Protein AF-A0A7C5D5V8-F1 (afdb_monomer)

Solvent-accessible surface area (backbone atoms only — not comparable to full-atom values): 13656 Å² total; per-residue (Å²): 99,46,67,85,60,72,94,82,50,53,75,64,59,40,44,75,70,69,39,51,68,58,53,55,49,44,64,71,68,35,42,58,50,68,65,50,50,49,49,56,55,44,70,74,37,55,72,87,42,71,66,42,32,51,52,35,50,51,55,48,48,56,57,41,66,76,44,57,70,69,59,30,60,70,44,37,61,57,53,18,61,75,69,72,49,65,59,72,75,80,50,76,78,81,51,84,84,53,70,84,78,62,98,54,91,43,74,62,56,57,52,52,51,20,51,52,38,25,35,72,77,39,58,87,48,44,64,67,48,54,47,46,46,58,58,72,78,51,55,94,44,22,65,58,50,51,37,57,75,72,61,46,66,82,39,69,69,53,44,50,48,72,69,40,82,88,51,61,70,54,54,74,68,54,44,51,54,51,51,36,55,52,49,46,52,51,50,54,52,49,45,53,50,56,71,69,46,81,85,56,56,67,72,62,42,52,50,52,48,46,46,44,66,71,49,50,47,54,40,34,73,74,72,41,84,59,70,57,58,76,88,77,110

Secondary structure (DSSP, 8-state):
-B-PPGGG--HHHHHHTT-HHHHHHHHHTPBPHHHHHHHHHHHTS-TTSHHHHHHHHHHHHHHHHTS-HHHHHHHHHHHHHHHT--GGGGS--S-TTSTTS-----HHHHHHHHHHHHHHH-GGGHHHHHTT--GGGGGGGHHHHHHHHTT-TT-HHHHHHHT-TTSPPP-HHHHHHHHHHHHHHHHHHHHHHHHH-SSS-HHHHHHHHHIIIIIIHHHHHTT------GGG-

pLDDT: mean 79.66, std 13.48, range [32.5, 92.31]

Structure (mmCIF, N/CA/C/O backbone):
data_AF-A0A7C5D5V8-F1
#
_entry.id   AF-A0A7C5D5V8-F1
#
loop_
_atom_site.group_PDB
_atom_site.id
_atom_site.type_symbol
_atom_site.label_atom_id
_atom_site.label_alt_id
_atom_site.label_comp_id
_atom_site.label_asym_id
_atom_site.label_entity_id
_atom_site.label_seq_id
_atom_site.pdbx_PDB_ins_code
_atom_site.Cartn_x
_atom_site.Cartn_y
_atom_site.Cartn_z
_atom_site.occupancy
_atom_site.B_iso_or_equiv
_atom_site.auth_seq_id
_atom_site.auth_comp_id
_atom_site.auth_asym_id
_atom_site.auth_atom_id
_atom_site.pdbx_PDB_model_num
ATOM 1 N N . GLY A 1 1 ? -13.709 0.091 14.977 1.00 58.31 1 GLY A N 1
ATOM 2 C CA . GLY A 1 1 ? -13.064 0.179 16.300 1.00 58.31 1 GLY A CA 1
ATOM 3 C C . GLY A 1 1 ? -13.914 -0.505 17.353 1.00 58.31 1 GLY A C 1
ATOM 4 O O . GLY A 1 1 ? -15.011 -0.948 17.037 1.00 58.31 1 GLY A 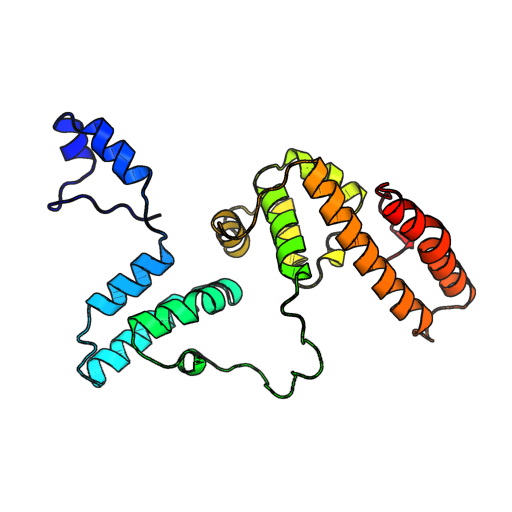O 1
ATOM 5 N N . VAL A 1 2 ? -13.406 -0.603 18.577 1.00 69.19 2 VAL A N 1
ATOM 6 C CA . VAL A 1 2 ? -14.104 -1.095 19.769 1.00 69.19 2 VAL A CA 1
ATOM 7 C C . VAL A 1 2 ? -14.362 0.082 20.693 1.00 69.19 2 VAL A C 1
ATOM 9 O O . VAL A 1 2 ? -13.491 0.929 20.885 1.00 69.19 2 VAL A O 1
ATOM 12 N N . VAL A 1 3 ? -15.558 0.121 21.267 1.00 72.81 3 VAL A N 1
ATOM 13 C CA . VAL A 1 3 ? -15.990 1.171 22.186 1.00 72.81 3 VAL A CA 1
ATOM 14 C C . VAL A 1 3 ? -16.346 0.503 23.500 1.00 72.81 3 VAL A C 1
ATOM 16 O O . VAL A 1 3 ? -17.167 -0.412 23.529 1.00 72.81 3 VAL A O 1
ATOM 19 N N . LEU A 1 4 ? -15.686 0.926 24.574 1.00 71.12 4 LEU A N 1
ATOM 20 C CA . LEU A 1 4 ? -15.951 0.430 25.918 1.00 71.12 4 LEU A CA 1
ATOM 21 C C . LEU A 1 4 ? -16.894 1.398 26.621 1.00 71.12 4 LEU A C 1
ATOM 23 O O . LEU A 1 4 ? -16.572 2.575 26.787 1.00 71.12 4 LEU A O 1
ATOM 27 N N . PHE A 1 5 ? -18.043 0.889 27.047 1.00 75.38 5 PHE A N 1
ATOM 28 C CA . PHE A 1 5 ? -18.963 1.642 27.883 1.00 75.38 5 PHE A CA 1
ATOM 29 C C . PHE A 1 5 ? -18.599 1.435 29.361 1.00 75.38 5 PHE A C 1
ATOM 31 O O . PHE A 1 5 ? -18.305 0.307 29.769 1.00 75.38 5 PHE A O 1
ATOM 38 N N . PRO A 1 6 ? -18.543 2.513 30.160 1.00 70.62 6 PRO A N 1
ATOM 39 C CA . PRO A 1 6 ? -18.179 2.426 31.568 1.00 70.62 6 PRO A CA 1
ATOM 40 C C . PRO A 1 6 ? -19.248 1.689 32.387 1.00 70.62 6 PRO A C 1
ATOM 42 O O . PRO A 1 6 ? -20.426 1.668 32.033 1.00 70.62 6 PRO A O 1
ATOM 45 N N . ASP A 1 7 ? -18.818 1.099 33.504 1.00 70.19 7 ASP A N 1
ATOM 46 C CA . ASP A 1 7 ? -19.679 0.518 34.546 1.00 70.19 7 ASP A CA 1
ATOM 47 C C . ASP A 1 7 ? -20.616 -0.617 34.090 1.00 70.19 7 ASP A C 1
ATOM 49 O O . ASP A 1 7 ? -21.626 -0.890 34.734 1.00 70.19 7 ASP A O 1
ATOM 53 N N . GLY A 1 8 ? -20.289 -1.292 32.981 1.00 67.25 8 GLY A N 1
ATOM 54 C CA . GLY A 1 8 ? -21.090 -2.399 32.447 1.00 67.25 8 GLY A CA 1
ATOM 55 C C . GLY A 1 8 ? -22.443 -1.973 31.870 1.00 67.25 8 GLY A C 1
ATOM 56 O O . GLY A 1 8 ? -23.273 -2.837 31.601 1.00 67.25 8 GLY A O 1
ATOM 57 N N . GLN A 1 9 ? -22.660 -0.668 31.687 1.00 73.69 9 GLN A N 1
ATOM 58 C CA . GLN A 1 9 ? -23.867 -0.128 31.066 1.00 73.69 9 GLN A CA 1
ATOM 59 C C . GLN A 1 9 ? -23.833 -0.364 29.561 1.00 73.69 9 GLN A C 1
ATOM 61 O O . GLN A 1 9 ? -22.780 -0.259 28.925 1.00 73.69 9 GLN A O 1
ATOM 66 N N . ASP A 1 10 ? -24.993 -0.657 28.987 1.00 78.25 10 ASP A N 1
ATOM 67 C CA . ASP A 1 10 ? -25.129 -0.786 27.547 1.00 78.25 10 ASP A CA 1
ATOM 68 C C . ASP A 1 10 ? -25.497 0.572 26.898 1.00 78.25 10 ASP A C 1
ATOM 70 O O . ASP A 1 10 ? -25.829 1.553 27.579 1.00 78.25 10 ASP A O 1
ATOM 74 N N . PRO A 1 11 ? -25.401 0.696 25.561 1.00 76.19 11 PRO A N 1
ATOM 75 C CA . PRO A 1 11 ? -25.752 1.935 24.873 1.00 76.19 11 PRO A CA 1
ATOM 76 C C . PRO A 1 11 ? -27.217 2.335 25.081 1.00 76.19 11 PRO A C 1
ATOM 78 O O . PRO A 1 11 ? -27.536 3.522 25.007 1.00 76.19 11 PRO A O 1
ATOM 81 N N . ALA A 1 12 ? -28.108 1.366 25.310 1.00 80.81 12 ALA A N 1
ATOM 82 C CA . ALA A 1 12 ? -29.533 1.611 25.463 1.00 80.81 12 ALA A CA 1
ATOM 83 C C . ALA A 1 12 ? -29.833 2.277 26.812 1.00 80.81 12 ALA A C 1
ATOM 85 O O . ALA A 1 12 ? -30.559 3.271 26.839 1.00 80.81 12 ALA A O 1
ATOM 86 N N . ASP A 1 13 ? -29.200 1.820 27.892 1.00 83.25 13 ASP A N 1
ATOM 87 C CA . ASP A 1 13 ? -29.292 2.405 29.231 1.00 83.25 13 ASP A CA 1
ATOM 88 C C . ASP A 1 13 ? -28.801 3.858 29.243 1.00 83.25 13 ASP A C 1
ATOM 90 O O . ASP A 1 13 ? -29.427 4.751 29.822 1.00 83.25 13 ASP A O 1
ATOM 94 N N . LEU A 1 14 ? -27.691 4.131 28.553 1.00 80.44 14 LEU A N 1
ATOM 95 C CA . LEU A 1 14 ? -27.117 5.475 28.474 1.00 80.44 14 LEU A CA 1
ATOM 96 C C . LEU A 1 14 ? -27.992 6.437 27.663 1.00 80.44 14 LEU A C 1
ATOM 98 O O . LEU A 1 14 ? -28.131 7.604 28.038 1.00 80.44 14 LEU A O 1
ATOM 102 N N . ILE A 1 15 ? -28.614 5.962 26.582 1.00 80.81 15 ILE A N 1
ATOM 103 C CA . ILE A 1 15 ? -29.566 6.754 25.791 1.00 80.81 15 ILE A CA 1
ATOM 104 C C . ILE A 1 15 ? -30.854 6.997 26.588 1.00 80.81 15 ILE A C 1
ATOM 106 O O . ILE A 1 15 ? -31.354 8.123 26.600 1.00 80.81 15 ILE A O 1
ATOM 110 N N . ALA A 1 16 ? -31.359 5.986 27.303 1.00 82.25 16 ALA A N 1
ATOM 111 C CA . ALA A 1 16 ? -32.532 6.112 28.169 1.00 82.25 16 ALA A CA 1
ATOM 112 C C . ALA A 1 16 ? -32.308 7.124 29.308 1.00 82.25 16 ALA A C 1
ATOM 114 O O . ALA A 1 16 ? -33.220 7.866 29.665 1.00 82.25 16 ALA A O 1
ATOM 115 N N . ASN A 1 17 ? -31.074 7.224 29.810 1.00 81.56 17 ASN A N 1
ATOM 116 C CA . ASN A 1 17 ? -30.650 8.213 30.804 1.00 81.56 17 ASN A CA 1
ATOM 117 C C . ASN A 1 17 ? -30.306 9.598 30.212 1.00 81.56 17 ASN A C 1
ATOM 119 O O . ASN A 1 17 ? -29.753 10.447 30.914 1.00 81.56 17 ASN A O 1
ATOM 123 N N . GLY A 1 18 ? -30.597 9.843 28.929 1.00 81.19 18 GLY A N 1
ATOM 124 C CA . GLY A 1 18 ? -30.371 11.133 28.267 1.00 81.19 18 GLY A CA 1
ATOM 125 C C . GLY A 1 18 ? -28.902 11.453 27.967 1.00 81.19 18 GLY A C 1
ATOM 126 O O . GLY A 1 18 ? -28.578 12.596 27.654 1.00 81.19 18 GLY A O 1
ATOM 127 N N . GLN A 1 19 ? -27.998 10.470 28.036 1.00 82.62 19 GLN A N 1
ATOM 128 C CA . GLN A 1 19 ? -26.556 10.637 27.795 1.00 82.62 19 GLN A CA 1
ATOM 129 C C . GLN A 1 19 ? -26.163 10.383 26.328 1.00 82.62 19 GLN A C 1
ATOM 131 O O . GLN A 1 19 ? -25.049 9.945 26.033 1.00 82.62 19 GLN A O 1
ATOM 136 N N . SER A 1 20 ? -27.060 10.674 25.386 1.00 77.88 20 SER A N 1
ATOM 137 C CA . SER A 1 20 ? -26.899 10.402 23.950 1.00 77.88 20 SER A CA 1
ATOM 138 C C . SER A 1 20 ? -25.626 11.021 23.357 1.00 77.88 20 SER A C 1
ATOM 140 O O . SER A 1 20 ? -24.940 10.400 22.546 1.00 77.88 20 SER A O 1
ATOM 142 N N . GLU A 1 21 ? -25.257 12.227 23.800 1.00 78.00 21 GLU A N 1
ATOM 143 C CA . GLU A 1 21 ? -24.033 12.911 23.360 1.00 78.00 21 GLU A CA 1
ATOM 144 C C . GLU A 1 21 ? -22.759 12.202 23.837 1.00 78.00 21 GLU A C 1
ATOM 146 O O . GLU A 1 21 ? -21.772 12.132 23.102 1.00 78.00 21 GLU A O 1
ATOM 151 N N . LYS A 1 22 ? -22.793 11.616 25.039 1.00 74.50 22 LYS A N 1
ATOM 152 C CA . LYS A 1 22 ? -21.680 10.852 25.615 1.00 74.50 22 LYS A CA 1
ATOM 153 C C . LYS A 1 22 ? -21.464 9.546 24.854 1.00 74.50 22 LYS A C 1
ATOM 155 O O . LYS A 1 22 ? -20.327 9.204 24.548 1.00 74.50 22 LYS A O 1
ATOM 160 N N . VAL A 1 23 ? -22.546 8.867 24.468 1.00 74.50 23 VAL A N 1
ATOM 161 C CA . VAL A 1 23 ? -22.489 7.686 23.588 1.00 74.50 23 VAL A CA 1
ATOM 162 C C . VAL A 1 23 ? -21.892 8.061 22.229 1.00 74.50 23 VAL A C 1
ATOM 164 O O . VAL A 1 23 ? -20.970 7.401 21.761 1.00 74.50 23 VAL A O 1
ATOM 167 N N . ALA A 1 24 ? -22.332 9.168 21.624 1.00 74.56 24 ALA A N 1
ATOM 168 C CA . ALA A 1 24 ? -21.797 9.634 20.343 1.00 74.56 24 ALA A CA 1
ATOM 169 C C . ALA A 1 24 ? -20.320 10.074 20.410 1.00 74.56 24 ALA A C 1
ATOM 171 O O . ALA A 1 24 ? -19.606 10.000 19.409 1.00 74.56 24 ALA A O 1
ATOM 172 N N . ALA A 1 25 ? -19.847 10.562 21.560 1.00 77.12 25 ALA A N 1
ATOM 173 C CA . ALA A 1 25 ? -18.432 10.852 21.784 1.00 77.12 25 ALA A CA 1
ATOM 174 C C . ALA A 1 25 ? -17.606 9.560 21.897 1.00 77.12 25 ALA A C 1
ATOM 176 O O . ALA A 1 25 ? -16.593 9.427 21.217 1.00 77.12 25 ALA A O 1
ATOM 177 N N . LEU A 1 26 ? -18.086 8.579 22.668 1.00 72.94 26 LEU A N 1
ATOM 178 C CA . LEU A 1 26 ? -17.440 7.271 22.822 1.00 72.94 26 LEU A CA 1
ATOM 179 C C . LEU A 1 26 ? -17.355 6.502 21.494 1.00 72.94 26 LEU A C 1
ATOM 181 O O . LEU A 1 26 ? -16.342 5.874 21.210 1.00 72.94 26 LEU A O 1
ATOM 185 N N . LEU A 1 27 ? -18.387 6.595 20.649 1.00 70.38 27 LEU A N 1
ATOM 186 C CA . LEU A 1 27 ? -18.382 6.000 19.309 1.00 70.38 27 LEU A CA 1
ATOM 187 C C . LEU A 1 27 ? -17.377 6.664 18.354 1.00 70.38 27 LEU A C 1
ATOM 189 O O . LEU A 1 27 ? -16.890 6.006 17.436 1.00 70.38 27 LEU A O 1
ATOM 193 N N . ARG A 1 28 ? -17.065 7.950 18.561 1.00 69.44 28 ARG A N 1
ATOM 194 C CA . ARG A 1 28 ? -16.077 8.689 17.758 1.00 69.44 28 ARG A CA 1
ATOM 195 C C . ARG A 1 28 ? -14.632 8.385 18.154 1.00 69.44 28 ARG A C 1
ATOM 197 O O . ARG A 1 28 ? -13.771 8.459 17.289 1.00 69.44 28 ARG A O 1
ATOM 204 N N . ASP A 1 29 ? -14.380 8.003 19.403 1.00 68.69 29 ASP A N 1
ATOM 205 C CA . ASP A 1 29 ? -13.049 7.648 19.926 1.00 68.69 29 ASP A CA 1
ATOM 206 C C . ASP A 1 29 ? -12.819 6.121 19.955 1.00 68.69 29 ASP A C 1
ATOM 208 O O . ASP A 1 29 ? -12.218 5.554 20.868 1.00 68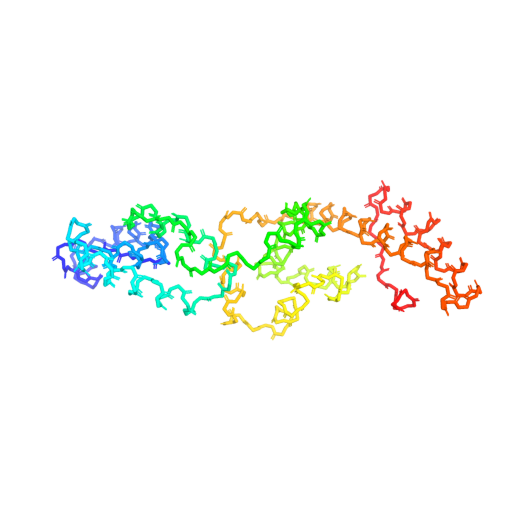.69 29 ASP A O 1
ATOM 212 N N . ALA A 1 30 ? -13.380 5.408 18.974 1.00 67.94 30 ALA A N 1
ATOM 213 C CA . ALA A 1 30 ? -13.365 3.951 18.955 1.00 67.94 30 ALA A CA 1
ATOM 214 C C . ALA A 1 30 ? -11.939 3.407 18.776 1.00 67.94 30 ALA A C 1
ATOM 216 O O . ALA A 1 30 ? -11.314 3.579 17.729 1.00 67.94 30 ALA A O 1
ATOM 217 N N . LYS A 1 31 ? -11.455 2.647 19.761 1.00 68.94 31 LYS A N 1
ATOM 218 C CA . LYS A 1 31 ? -10.107 2.068 19.747 1.00 68.94 31 LYS A CA 1
ATOM 219 C C . LYS A 1 31 ? -9.937 1.085 18.576 1.00 68.94 31 LYS A C 1
ATOM 221 O O . LYS A 1 31 ? -10.862 0.319 18.287 1.00 68.94 31 LYS A O 1
ATOM 226 N N . PRO A 1 32 ? -8.780 1.028 17.895 1.00 73.88 32 PRO A N 1
ATOM 227 C CA . PRO A 1 32 ? -8.541 0.018 16.865 1.00 73.88 32 PRO A CA 1
ATOM 228 C C . PRO A 1 32 ? -8.702 -1.415 17.411 1.00 73.88 32 PRO A C 1
ATOM 230 O O . PRO A 1 32 ? -8.188 -1.744 18.481 1.00 73.88 32 PRO A O 1
ATOM 233 N N . LEU A 1 33 ? -9.421 -2.273 16.672 1.00 76.75 33 LEU A N 1
ATOM 234 C CA . LEU A 1 33 ? -9.836 -3.608 17.136 1.00 76.75 33 LEU A CA 1
ATOM 235 C C . LEU A 1 33 ? -8.644 -4.530 17.421 1.00 76.75 33 LEU A C 1
ATOM 237 O O . LEU A 1 33 ? -8.620 -5.190 18.452 1.00 76.75 33 LEU A O 1
ATOM 241 N N . ILE A 1 34 ? -7.654 -4.568 16.528 1.00 77.81 34 ILE A N 1
ATOM 242 C CA . ILE A 1 34 ? -6.514 -5.489 16.647 1.00 77.81 34 ILE A CA 1
ATOM 243 C C . ILE A 1 34 ? -5.656 -5.169 17.888 1.00 77.81 34 ILE A C 1
ATOM 245 O O . ILE A 1 34 ? -5.463 -6.076 18.698 1.00 77.81 34 ILE A O 1
ATOM 249 N N . PRO A 1 35 ? -5.211 -3.913 18.120 1.00 79.94 35 PRO A N 1
ATOM 250 C CA . PRO A 1 35 ? -4.559 -3.524 19.372 1.00 79.94 35 PRO A CA 1
ATOM 251 C C . PRO A 1 35 ? -5.374 -3.866 20.615 1.00 79.94 35 PRO A C 1
ATOM 253 O O . PRO A 1 35 ? -4.834 -4.428 21.564 1.00 79.94 35 PRO A O 1
ATOM 256 N N . PHE A 1 36 ? -6.680 -3.587 20.589 1.00 82.12 36 PHE A N 1
ATOM 257 C CA . PHE A 1 36 ? -7.567 -3.902 21.703 1.00 82.12 36 PHE A CA 1
ATOM 258 C C . PHE A 1 36 ? -7.599 -5.407 22.009 1.00 82.12 36 PHE A C 1
ATOM 260 O O . PHE A 1 36 ? -7.482 -5.798 23.165 1.00 82.12 36 PHE A O 1
ATOM 267 N N . VAL A 1 37 ? -7.713 -6.264 20.991 1.00 81.06 37 VAL A N 1
ATOM 268 C CA . VAL A 1 37 ? -7.741 -7.722 21.185 1.00 81.06 37 VAL A CA 1
ATOM 269 C C . VAL A 1 37 ? -6.396 -8.243 21.700 1.00 81.06 37 VAL A C 1
ATOM 271 O O . VAL A 1 37 ? -6.387 -9.068 22.609 1.00 81.06 37 VAL A O 1
ATOM 274 N N . ILE A 1 38 ? -5.265 -7.744 21.189 1.00 84.50 38 ILE A N 1
ATOM 275 C CA . ILE A 1 38 ? -3.925 -8.134 21.671 1.00 84.50 38 ILE A CA 1
ATOM 276 C C . ILE A 1 38 ? -3.765 -7.801 23.161 1.00 84.50 38 ILE A C 1
ATOM 278 O O . ILE A 1 38 ? -3.315 -8.647 23.939 1.00 84.50 38 ILE A O 1
ATOM 282 N N . GLU A 1 39 ? -4.156 -6.590 23.564 1.00 86.31 39 GLU A N 1
ATOM 283 C CA . GLU A 1 39 ? -4.117 -6.164 24.964 1.00 86.31 39 GLU A CA 1
ATOM 284 C C . GLU A 1 39 ? -5.048 -7.021 25.823 1.00 86.31 39 GLU A C 1
ATOM 286 O O . GLU A 1 39 ? -4.617 -7.548 26.843 1.00 86.31 39 GLU A O 1
ATOM 291 N N . LYS A 1 40 ? -6.294 -7.240 25.385 1.00 87.00 40 LYS A N 1
ATOM 292 C CA . LYS A 1 40 ? -7.277 -8.013 26.154 1.00 87.00 40 LYS A CA 1
ATOM 293 C C . LYS A 1 40 ? -6.935 -9.482 26.307 1.00 87.00 40 LYS A C 1
ATOM 295 O O . LYS A 1 40 ? -7.168 -10.031 27.379 1.00 87.00 40 LYS A O 1
ATOM 300 N N . ILE A 1 41 ? -6.358 -10.110 25.284 1.00 86.50 41 ILE A N 1
ATOM 301 C CA . ILE A 1 41 ? -5.809 -11.459 25.429 1.00 86.50 41 ILE A CA 1
ATOM 302 C C . ILE A 1 41 ? -4.712 -11.436 26.497 1.00 86.50 41 ILE A C 1
ATOM 304 O O . ILE A 1 41 ? -4.743 -12.260 27.401 1.00 86.50 41 ILE A O 1
ATOM 308 N N . SER A 1 42 ? -3.784 -10.478 26.433 1.00 90.75 42 SER A N 1
ATOM 309 C CA . SER A 1 42 ? -2.629 -10.411 27.339 1.00 90.75 42 SER A CA 1
ATOM 310 C C . SER A 1 42 ? -3.008 -10.097 28.793 1.00 90.75 42 SER A C 1
ATOM 312 O O . SER A 1 42 ? -2.422 -10.677 29.701 1.00 90.75 42 SER A O 1
ATOM 314 N N . GLU A 1 43 ? -4.012 -9.245 29.026 1.00 90.50 43 GLU A N 1
ATOM 315 C CA . GLU A 1 43 ? -4.558 -8.939 30.361 1.00 90.50 43 GLU A CA 1
ATOM 316 C C . GLU A 1 43 ? -5.134 -10.177 31.072 1.00 90.50 43 GLU A C 1
ATOM 318 O O . GLU A 1 43 ? -5.218 -10.202 32.298 1.00 90.50 43 GLU A O 1
ATOM 323 N N . GLY A 1 44 ? -5.522 -11.212 30.319 1.00 86.50 44 GLY A N 1
ATOM 324 C CA . GLY A 1 44 ? -6.042 -12.468 30.861 1.00 86.50 44 GLY A CA 1
ATOM 325 C C . GLY A 1 44 ? -4.991 -13.381 31.506 1.00 86.50 44 GLY A C 1
ATOM 326 O O . GLY A 1 44 ? -5.359 -14.435 32.026 1.00 86.50 44 GLY A O 1
ATOM 327 N N . TYR A 1 45 ? -3.705 -13.013 31.477 1.00 92.06 45 TYR A N 1
ATOM 328 C CA . TYR A 1 45 ? -2.596 -13.841 31.958 1.00 92.06 45 TYR A CA 1
ATOM 329 C C . TYR A 1 45 ? -1.643 -13.052 32.862 1.00 92.06 45 TYR A C 1
ATOM 331 O O . TYR A 1 45 ? -1.417 -11.859 32.669 1.00 92.06 45 TYR A O 1
ATOM 339 N N . ASP A 1 46 ? -1.005 -13.739 33.813 1.00 89.75 46 ASP A N 1
ATOM 340 C CA . ASP A 1 46 ? 0.124 -13.170 34.554 1.00 89.75 46 ASP A CA 1
ATOM 341 C C . ASP A 1 46 ? 1.409 -13.281 33.724 1.00 89.75 46 ASP A C 1
ATOM 343 O O . ASP A 1 46 ? 2.025 -14.341 33.631 1.00 89.75 46 ASP A O 1
ATOM 347 N N . LEU A 1 47 ? 1.835 -12.173 33.119 1.00 88.56 47 LEU A N 1
ATOM 348 C CA . LEU A 1 47 ? 3.028 -12.140 32.269 1.00 88.56 47 LEU A CA 1
ATOM 349 C C . LEU A 1 47 ? 4.352 -12.270 33.046 1.00 88.56 47 LEU A C 1
ATOM 351 O O . LEU A 1 47 ? 5.407 -12.396 32.416 1.00 88.56 47 LEU A O 1
ATOM 355 N N . ASN A 1 48 ? 4.324 -12.247 34.385 1.00 89.44 48 ASN A N 1
ATOM 356 C CA . ASN A 1 48 ? 5.500 -12.512 35.217 1.00 89.44 48 ASN A CA 1
ATOM 357 C C . ASN A 1 48 ? 5.710 -14.013 35.463 1.00 89.44 48 ASN A C 1
ATOM 359 O O . ASN A 1 48 ? 6.838 -14.423 35.746 1.00 89.44 48 ASN A O 1
ATOM 363 N N . ASP A 1 49 ? 4.662 -14.833 35.323 1.00 88.25 49 ASP A N 1
ATOM 364 C CA . ASP A 1 49 ? 4.776 -16.289 35.363 1.00 88.25 49 ASP A CA 1
ATOM 365 C C . ASP A 1 49 ? 5.169 -16.829 33.974 1.00 88.25 49 ASP A C 1
ATOM 367 O O . ASP A 1 49 ? 4.452 -16.612 32.993 1.00 88.25 49 ASP A O 1
ATOM 371 N N . PRO A 1 50 ? 6.289 -17.565 33.843 1.00 83.31 50 PRO A N 1
ATOM 372 C CA . PRO A 1 50 ? 6.752 -18.046 32.545 1.00 83.31 50 PRO A CA 1
ATOM 373 C C . PRO A 1 50 ? 5.746 -18.926 31.788 1.00 83.31 50 PRO A C 1
ATOM 375 O O . PRO A 1 50 ? 5.704 -18.863 30.560 1.00 83.31 50 PRO A O 1
ATOM 378 N N . ARG A 1 51 ? 4.929 -19.732 32.485 1.00 86.44 51 ARG A N 1
ATOM 379 C CA . ARG A 1 51 ? 3.955 -20.633 31.840 1.00 86.44 51 ARG A CA 1
ATOM 380 C C . ARG A 1 51 ? 2.724 -19.870 31.366 1.00 86.44 51 ARG A C 1
ATOM 382 O O . ARG A 1 51 ? 2.260 -20.092 30.251 1.00 86.44 51 ARG A O 1
ATOM 389 N N . ALA A 1 52 ? 2.211 -18.956 32.185 1.00 82.19 52 ALA A N 1
ATOM 390 C CA . ALA A 1 52 ? 1.114 -18.076 31.801 1.00 82.19 52 ALA A CA 1
ATOM 391 C C . ALA A 1 52 ? 1.531 -17.136 30.660 1.00 82.19 52 ALA A C 1
ATOM 393 O O . ALA A 1 52 ? 0.759 -16.933 29.726 1.00 82.19 52 ALA A O 1
ATOM 394 N N . LYS A 1 53 ? 2.780 -16.654 30.663 1.00 86.62 53 LYS A N 1
ATOM 395 C CA . LYS A 1 53 ? 3.362 -15.883 29.559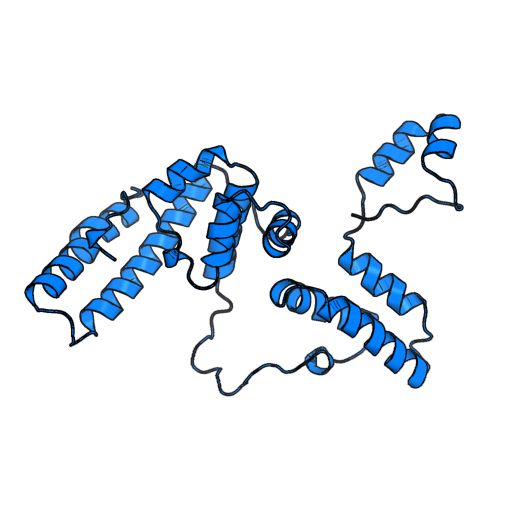 1.00 86.62 53 LYS A CA 1
ATOM 396 C C . LYS A 1 53 ? 3.439 -16.681 28.254 1.00 86.62 53 LYS A C 1
ATOM 398 O O . LYS A 1 53 ? 3.117 -16.150 27.192 1.00 86.62 53 LYS A O 1
ATOM 403 N N . GLU A 1 54 ? 3.846 -17.947 28.313 1.00 82.19 54 GLU A N 1
ATOM 404 C CA . GLU A 1 54 ? 3.859 -18.835 27.143 1.00 82.19 54 GLU A CA 1
ATOM 405 C C . GLU A 1 54 ? 2.440 -19.079 26.600 1.00 82.19 54 GLU A C 1
ATOM 407 O O . GLU A 1 54 ? 2.222 -19.017 25.388 1.00 82.19 54 GLU A O 1
ATOM 412 N N . ALA A 1 55 ? 1.454 -19.261 27.484 1.00 84.44 55 ALA A N 1
ATOM 413 C CA . ALA A 1 55 ? 0.049 -19.386 27.100 1.00 84.44 55 ALA A CA 1
ATOM 414 C C . ALA A 1 55 ? -0.502 -18.097 26.457 1.00 84.44 55 ALA A C 1
ATOM 416 O O . ALA A 1 55 ? -1.155 -18.169 25.414 1.00 84.44 55 ALA A O 1
ATOM 417 N N . ALA A 1 56 ? -0.182 -16.926 27.022 1.00 89.69 56 ALA A N 1
ATOM 418 C CA . ALA A 1 56 ? -0.540 -15.622 26.464 1.00 89.69 56 ALA A CA 1
ATOM 419 C C . ALA A 1 56 ? 0.053 -15.428 25.063 1.00 89.69 56 ALA A C 1
ATOM 421 O O . ALA A 1 56 ? -0.647 -15.041 24.126 1.00 89.69 56 ALA A O 1
ATOM 422 N N . PHE A 1 57 ? 1.334 -15.768 24.894 1.00 92.31 57 PHE A N 1
ATOM 423 C CA . PHE A 1 57 ? 1.996 -15.747 23.595 1.00 92.31 57 PHE A CA 1
ATOM 424 C C . PHE A 1 57 ? 1.303 -16.667 22.584 1.00 92.31 57 PHE A C 1
ATOM 426 O O . PHE A 1 57 ? 1.052 -16.245 21.456 1.00 92.31 57 PHE A O 1
ATOM 433 N N . GLY A 1 58 ? 0.954 -17.895 22.980 1.00 86.94 58 GLY A N 1
ATOM 434 C CA . GLY A 1 58 ? 0.220 -18.835 22.131 1.00 86.94 58 GLY A CA 1
ATOM 435 C C . GLY A 1 58 ? -1.129 -18.280 21.668 1.00 86.94 58 GLY A C 1
ATOM 436 O O . GLY A 1 58 ? -1.426 -18.314 20.475 1.00 86.94 58 GLY A O 1
ATOM 437 N N . ALA A 1 59 ? -1.906 -17.699 22.584 1.00 88.06 59 ALA A N 1
ATOM 438 C CA . ALA A 1 59 ? -3.211 -17.115 22.283 1.00 88.06 59 ALA A CA 1
ATOM 439 C C . ALA A 1 59 ? -3.110 -15.904 21.337 1.00 88.06 59 ALA A C 1
ATOM 441 O O . ALA A 1 59 ? -3.839 -15.825 20.346 1.00 88.06 59 ALA A O 1
ATOM 442 N N . VAL A 1 60 ? -2.166 -14.988 21.587 1.00 90.56 60 VAL A N 1
ATOM 443 C CA . VAL A 1 60 ? -1.923 -13.837 20.701 1.00 90.56 60 VAL A CA 1
ATOM 444 C C . VAL A 1 60 ? -1.424 -14.298 19.334 1.00 90.56 60 VAL A C 1
ATOM 446 O O . VAL A 1 60 ? -1.889 -13.804 18.310 1.00 90.56 60 VAL A O 1
ATOM 449 N N . LYS A 1 61 ? -0.509 -15.270 19.287 1.00 90.19 61 LYS A N 1
ATOM 450 C CA . LYS A 1 61 ? -0.004 -15.823 18.027 1.00 90.19 61 LYS A CA 1
ATOM 451 C C . LYS A 1 61 ? -1.126 -16.460 17.208 1.00 90.19 61 LYS A C 1
ATOM 453 O O . LYS A 1 61 ? -1.211 -16.184 16.017 1.00 90.19 61 LYS A O 1
ATOM 458 N N . GLN A 1 62 ? -1.995 -17.249 17.837 1.00 87.31 62 GLN A N 1
ATOM 459 C CA . GLN A 1 62 ? -3.150 -17.861 17.180 1.00 87.31 62 GLN A CA 1
ATOM 460 C C . GLN A 1 62 ? -4.113 -16.803 16.624 1.00 87.31 62 GLN A C 1
ATOM 462 O O . GLN A 1 62 ? -4.589 -16.934 15.499 1.00 87.31 62 GLN A O 1
ATOM 467 N N . PHE A 1 63 ? -4.371 -15.732 17.380 1.00 89.12 63 PHE A N 1
ATOM 468 C CA . PHE A 1 63 ? -5.164 -14.606 16.889 1.00 89.12 63 PHE A CA 1
ATOM 469 C C . PHE A 1 63 ? -4.519 -13.949 15.657 1.00 89.12 63 PHE A C 1
ATOM 471 O O . PHE A 1 63 ? -5.188 -13.752 14.644 1.00 89.12 63 PHE A O 1
ATOM 478 N N . LEU A 1 64 ? -3.211 -13.673 15.710 1.00 84.81 64 LEU A N 1
ATOM 479 C CA . LEU A 1 64 ? -2.462 -13.083 14.596 1.00 84.81 64 LEU A CA 1
ATOM 480 C C . LEU A 1 64 ? -2.373 -14.005 13.368 1.00 84.81 64 LEU A C 1
ATOM 482 O O . LEU A 1 64 ? -2.306 -13.513 12.247 1.00 84.81 64 LEU A O 1
ATOM 486 N N . GLU A 1 65 ? -2.368 -15.327 13.547 1.00 85.62 65 GLU A N 1
ATOM 487 C CA . GLU A 1 65 ? -2.416 -16.303 12.447 1.00 85.62 65 GLU A CA 1
ATOM 488 C C . GLU A 1 65 ? -3.751 -16.292 11.691 1.00 85.62 65 GLU A C 1
ATOM 490 O O . GLU A 1 65 ? -3.786 -16.687 10.528 1.00 85.62 65 GLU A O 1
ATOM 495 N N . GLY A 1 66 ? -4.824 -15.788 12.306 1.00 78.69 66 GLY A N 1
ATOM 496 C CA . GLY A 1 66 ? -6.094 -15.521 11.626 1.00 78.69 66 GLY A CA 1
ATOM 497 C C . GLY A 1 66 ? -6.080 -14.269 10.740 1.00 78.69 66 GLY A C 1
ATOM 498 O O . GLY A 1 66 ? -7.055 -14.015 10.034 1.00 78.69 66 GLY A O 1
ATOM 499 N N . LEU A 1 67 ? -5.004 -13.475 10.772 1.00 78.56 67 LEU A N 1
ATOM 500 C CA . LEU A 1 67 ? -4.852 -12.248 9.991 1.00 78.56 67 LEU A CA 1
ATOM 501 C C . LEU A 1 67 ? -4.017 -12.494 8.727 1.00 78.56 67 LEU A C 1
ATOM 503 O O . LEU A 1 67 ? -3.242 -13.445 8.630 1.00 78.56 67 LEU A O 1
ATOM 507 N N . SER A 1 68 ? -4.139 -11.594 7.746 1.00 76.81 68 SER A N 1
ATOM 508 C CA . SER A 1 68 ? -3.246 -11.611 6.581 1.00 76.81 68 SER A CA 1
ATOM 509 C C . SER A 1 68 ? -1.799 -11.311 6.988 1.00 76.81 68 SER A C 1
ATOM 511 O O . SER A 1 68 ? -1.560 -10.620 7.977 1.00 76.81 68 SER A O 1
ATOM 513 N N . GLN A 1 69 ? -0.829 -11.784 6.201 1.00 75.06 69 GLN A N 1
ATOM 514 C CA . GLN A 1 69 ? 0.595 -11.658 6.528 1.00 75.06 69 GLN A CA 1
ATOM 515 C C . GLN A 1 69 ? 1.039 -10.201 6.750 1.00 75.06 69 GLN A C 1
ATOM 517 O O . GLN A 1 69 ? 1.739 -9.928 7.716 1.00 75.06 69 GLN A O 1
ATOM 522 N N . ILE A 1 70 ? 0.570 -9.259 5.923 1.00 69.25 70 ILE A N 1
ATOM 523 C CA . ILE A 1 70 ? 0.904 -7.828 6.050 1.00 69.25 70 ILE A CA 1
ATOM 524 C C . ILE A 1 70 ? 0.399 -7.268 7.385 1.00 69.25 70 ILE A C 1
ATOM 526 O O . ILE A 1 70 ? 1.135 -6.603 8.109 1.00 69.25 70 ILE A O 1
ATOM 530 N N . ILE A 1 71 ? -0.853 -7.572 7.731 1.00 70.81 71 ILE A N 1
ATOM 531 C CA . ILE A 1 71 ? -1.477 -7.110 8.974 1.00 70.81 71 ILE A CA 1
ATOM 532 C C . ILE A 1 71 ? -0.788 -7.755 10.177 1.00 70.81 71 ILE A C 1
ATOM 534 O O . ILE A 1 71 ? -0.437 -7.073 11.137 1.00 70.81 71 ILE A O 1
ATOM 538 N N . LYS A 1 72 ? -0.535 -9.063 10.112 1.00 83.06 72 LYS A N 1
ATOM 539 C CA . LYS A 1 72 ? 0.233 -9.785 11.122 1.00 83.06 72 LYS A CA 1
ATOM 540 C C . LYS A 1 72 ? 1.588 -9.111 11.359 1.00 83.06 72 LYS A C 1
ATOM 542 O O . LYS A 1 72 ? 1.897 -8.788 12.503 1.00 83.06 72 LYS A O 1
ATOM 547 N N . ASP A 1 73 ? 2.345 -8.831 10.302 1.00 80.25 73 ASP A N 1
ATOM 548 C CA . ASP A 1 73 ? 3.666 -8.200 10.391 1.00 80.25 73 ASP A CA 1
ATOM 549 C C . ASP A 1 73 ? 3.603 -6.775 10.962 1.00 80.25 73 ASP A C 1
ATOM 551 O O . ASP A 1 73 ? 4.447 -6.412 11.783 1.00 80.25 73 ASP A O 1
ATOM 555 N N . ALA A 1 74 ? 2.574 -5.995 10.619 1.00 79.25 74 ALA A N 1
ATOM 556 C CA . ALA A 1 74 ? 2.362 -4.654 11.166 1.00 79.25 74 ALA A CA 1
ATOM 557 C C . ALA A 1 74 ? 2.089 -4.654 12.684 1.00 79.25 74 ALA A C 1
ATOM 559 O O . ALA A 1 74 ? 2.490 -3.722 13.384 1.00 79.25 74 ALA A O 1
ATOM 560 N N . TYR A 1 75 ? 1.449 -5.704 13.214 1.00 85.50 75 TYR A N 1
ATOM 561 C CA . TYR A 1 75 ? 1.089 -5.803 14.635 1.00 85.50 75 TYR A CA 1
ATOM 562 C C . TYR A 1 75 ? 2.026 -6.687 15.476 1.00 85.50 75 TYR A C 1
ATOM 564 O O . TYR A 1 75 ? 1.937 -6.657 16.706 1.00 85.50 75 TYR A O 1
ATOM 572 N N . ILE A 1 76 ? 2.975 -7.407 14.863 1.00 87.31 76 ILE A N 1
ATOM 573 C CA . ILE A 1 76 ? 4.035 -8.141 15.578 1.00 87.31 76 ILE A CA 1
ATOM 574 C C . ILE A 1 76 ? 4.825 -7.236 16.546 1.00 87.31 76 ILE A C 1
ATOM 576 O O . ILE A 1 76 ? 5.044 -7.670 17.682 1.00 87.31 76 ILE A O 1
ATOM 580 N N . PRO A 1 77 ? 5.244 -6.001 16.186 1.00 83.00 77 PRO A N 1
ATOM 581 C CA . PRO A 1 77 ? 5.940 -5.114 17.119 1.00 83.00 77 PRO A CA 1
ATOM 582 C C . PRO A 1 77 ? 5.116 -4.812 18.374 1.00 83.00 77 PRO A C 1
ATOM 584 O O . PRO A 1 77 ? 5.623 -4.959 19.483 1.00 83.00 77 PRO A O 1
ATOM 587 N N . LEU A 1 78 ? 3.829 -4.483 18.211 1.00 81.69 78 LEU A N 1
ATOM 588 C CA . LEU A 1 78 ? 2.922 -4.224 19.331 1.00 81.69 78 LEU A CA 1
ATOM 589 C C . LEU A 1 78 ? 2.759 -5.465 20.215 1.00 81.69 78 LEU A C 1
ATOM 591 O O . LEU A 1 78 ? 2.938 -5.378 21.427 1.00 81.69 78 LEU A O 1
ATOM 595 N N . ALA A 1 79 ? 2.475 -6.625 19.617 1.00 86.19 79 ALA A N 1
ATOM 596 C CA . ALA A 1 79 ? 2.336 -7.883 20.348 1.00 86.19 79 ALA A CA 1
ATOM 597 C C . ALA A 1 79 ? 3.610 -8.238 21.132 1.00 86.19 79 ALA A C 1
ATOM 599 O O . ALA A 1 79 ? 3.538 -8.706 22.266 1.00 86.19 79 ALA A O 1
ATOM 600 N N . SER A 1 80 ? 4.780 -7.959 20.554 1.00 88.44 80 SER A N 1
ATOM 601 C CA . SER A 1 80 ? 6.083 -8.174 21.191 1.00 88.44 80 SER A CA 1
ATOM 602 C C . SER A 1 80 ? 6.294 -7.263 22.396 1.00 88.44 80 SER A C 1
ATOM 604 O O . SER A 1 80 ? 6.762 -7.726 23.435 1.00 88.44 80 SER A O 1
ATOM 606 N N . THR A 1 81 ? 5.919 -5.987 22.278 1.00 85.88 81 THR A N 1
ATOM 607 C CA . THR A 1 81 ? 5.977 -5.022 23.381 1.00 85.88 81 THR A CA 1
ATOM 608 C C . THR A 1 81 ? 5.020 -5.402 24.505 1.00 85.88 81 THR A C 1
ATOM 610 O O . THR A 1 81 ? 5.442 -5.442 25.656 1.00 85.88 81 THR A O 1
ATOM 613 N N . VAL A 1 82 ? 3.764 -5.726 24.179 1.00 84.81 82 VAL A N 1
ATOM 614 C CA . VAL A 1 82 ? 2.736 -6.086 25.170 1.00 84.81 82 VAL A CA 1
ATOM 615 C C . VAL A 1 82 ? 3.129 -7.347 25.941 1.00 84.81 82 VAL A C 1
ATOM 617 O O . VAL A 1 82 ? 3.033 -7.379 27.163 1.00 84.81 82 VAL A O 1
ATOM 620 N N . LEU A 1 83 ? 3.625 -8.374 25.247 1.00 89.81 83 LEU A N 1
ATOM 621 C CA . LEU A 1 83 ? 4.016 -9.639 25.872 1.00 89.81 83 LEU A CA 1
ATOM 622 C C . LEU A 1 83 ? 5.442 -9.623 26.436 1.00 89.81 83 LEU A C 1
ATOM 624 O O . LEU A 1 83 ? 5.842 -10.573 27.103 1.00 89.81 83 LEU A O 1
ATOM 628 N N . GLY A 1 84 ? 6.250 -8.601 26.152 1.00 88.38 84 GLY A N 1
ATOM 629 C CA . GLY A 1 84 ? 7.663 -8.563 26.533 1.00 88.38 84 GLY A CA 1
ATOM 630 C C . GLY A 1 84 ? 8.457 -9.755 25.981 1.00 88.38 84 GLY A C 1
ATOM 631 O O . GLY A 1 84 ? 9.174 -10.423 26.734 1.00 88.38 84 GLY A O 1
ATOM 632 N N . VAL A 1 85 ? 8.284 -10.066 24.693 1.00 88.50 85 VAL A N 1
ATOM 633 C CA . VAL A 1 85 ? 8.993 -11.141 23.970 1.00 88.50 85 VAL A CA 1
ATOM 634 C C . VAL A 1 85 ? 9.656 -10.597 22.707 1.00 88.50 85 VAL A C 1
ATOM 636 O O . VAL A 1 85 ? 9.309 -9.525 22.220 1.00 88.50 85 VAL A O 1
ATOM 639 N N . ALA A 1 86 ? 10.619 -11.333 22.152 1.00 85.56 86 ALA A N 1
ATOM 640 C CA . ALA A 1 86 ? 11.258 -10.933 20.903 1.00 85.56 86 ALA A CA 1
ATOM 641 C C . ALA A 1 86 ? 10.305 -11.127 19.698 1.00 85.56 86 ALA A C 1
ATOM 643 O O . ALA A 1 86 ? 9.729 -12.210 19.568 1.00 85.56 86 ALA A O 1
ATOM 644 N N . PRO A 1 87 ? 10.222 -10.166 18.753 1.00 80.50 87 PRO A N 1
ATOM 645 C CA . PRO A 1 87 ? 9.422 -10.294 17.526 1.00 80.50 87 PRO A CA 1
ATOM 646 C C . PRO A 1 87 ? 9.687 -11.567 16.717 1.00 80.50 87 PRO A C 1
ATOM 648 O O . PRO A 1 87 ? 8.767 -12.161 16.160 1.00 80.50 87 PRO A O 1
ATOM 651 N N . ALA A 1 88 ? 10.939 -12.035 16.712 1.00 84.69 88 ALA A N 1
ATOM 652 C CA . ALA A 1 88 ? 11.360 -13.249 16.013 1.00 84.69 88 ALA A CA 1
ATOM 653 C C . ALA A 1 88 ? 10.623 -14.526 16.473 1.00 84.69 88 ALA A C 1
ATOM 655 O O . ALA A 1 88 ? 10.609 -15.520 15.749 1.00 84.69 88 ALA A O 1
ATOM 656 N N . MET A 1 89 ? 9.997 -14.509 17.655 1.00 84.12 89 MET A N 1
ATOM 657 C CA . MET A 1 89 ? 9.262 -15.651 18.203 1.00 84.12 89 MET A CA 1
ATOM 658 C C . MET A 1 89 ? 7.954 -15.937 17.443 1.00 84.12 89 MET A C 1
ATOM 660 O O . MET A 1 89 ? 7.507 -17.083 17.413 1.00 84.12 89 MET A O 1
ATOM 664 N N . PHE A 1 90 ? 7.346 -14.939 16.786 1.00 84.50 90 PHE A N 1
ATOM 665 C CA . PHE A 1 90 ? 6.052 -15.079 16.094 1.00 84.50 90 PHE A CA 1
ATOM 666 C C . PHE A 1 90 ? 6.108 -15.856 14.766 1.00 84.50 90 PHE A C 1
ATOM 668 O O . PHE A 1 90 ? 5.064 -16.183 14.195 1.00 84.50 90 PHE A O 1
ATOM 675 N N . GLY A 1 91 ? 7.304 -16.215 14.297 1.00 74.00 91 GLY A N 1
ATOM 676 C CA . GLY A 1 91 ? 7.514 -16.972 13.064 1.00 74.00 91 GLY A CA 1
ATOM 677 C C . GLY A 1 91 ? 8.651 -16.394 12.226 1.00 74.00 91 GLY A C 1
ATOM 678 O O . GLY A 1 91 ? 8.945 -15.206 12.293 1.00 74.00 91 GLY A O 1
ATOM 679 N N . ARG A 1 92 ? 9.316 -17.274 11.468 1.00 50.22 92 ARG A N 1
ATOM 680 C CA . ARG A 1 92 ? 10.523 -17.001 10.674 1.00 50.22 92 ARG A CA 1
ATOM 681 C C . ARG A 1 92 ? 10.411 -15.709 9.857 1.00 50.22 92 ARG A C 1
ATOM 683 O O . ARG A 1 92 ? 9.576 -15.620 8.965 1.00 50.22 92 ARG A O 1
ATOM 690 N N . GLN A 1 93 ? 11.408 -14.837 10.022 1.00 46.88 93 GLN A N 1
ATOM 691 C CA . GLN A 1 93 ? 12.053 -14.214 8.868 1.00 46.88 93 GLN A CA 1
ATOM 692 C C . GLN A 1 93 ? 12.340 -15.332 7.858 1.00 46.88 93 GLN A C 1
ATOM 694 O O . GLN A 1 93 ? 13.255 -16.139 8.056 1.00 46.88 93 GLN A O 1
ATOM 699 N N . ALA A 1 94 ? 11.521 -15.454 6.818 1.00 35.59 94 ALA A N 1
ATOM 700 C CA . ALA A 1 94 ? 11.905 -16.241 5.667 1.00 35.59 94 ALA A CA 1
ATOM 701 C C . ALA A 1 94 ? 13.176 -15.585 5.101 1.00 35.59 94 ALA A C 1
ATOM 703 O O . ALA A 1 94 ? 13.144 -14.466 4.610 1.00 35.59 94 ALA A 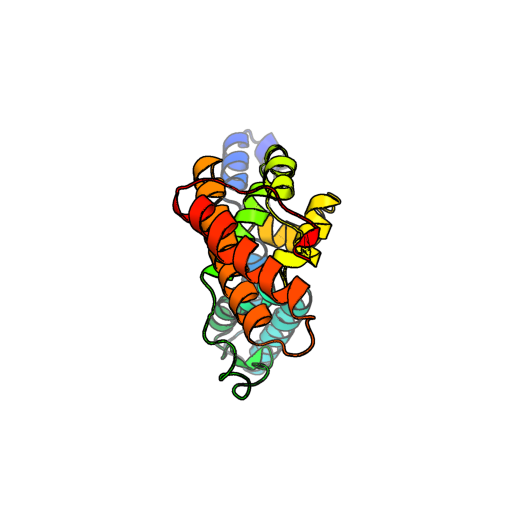O 1
ATOM 704 N N . ASN A 1 95 ? 14.306 -16.276 5.248 1.00 32.50 95 ASN A N 1
ATOM 705 C CA . ASN A 1 95 ? 15.561 -16.044 4.538 1.00 32.50 95 ASN A CA 1
ATOM 706 C C . ASN A 1 95 ? 16.209 -14.650 4.669 1.00 32.50 95 ASN A C 1
ATOM 708 O O . ASN A 1 95 ? 16.183 -13.836 3.749 1.00 32.50 95 ASN A O 1
ATOM 712 N N . MET A 1 96 ? 17.043 -14.480 5.701 1.00 38.28 96 MET A N 1
ATOM 713 C CA . MET A 1 96 ? 18.157 -13.510 5.674 1.00 38.28 96 MET A CA 1
ATOM 714 C C . MET A 1 96 ? 19.167 -13.791 4.526 1.00 38.28 96 MET A C 1
ATOM 716 O O . MET A 1 96 ? 20.054 -12.992 4.252 1.00 38.28 96 MET A O 1
ATOM 720 N N . SER A 1 97 ? 19.033 -14.911 3.807 1.00 33.66 97 SER A N 1
ATOM 721 C CA . SER A 1 97 ? 19.792 -15.263 2.598 1.00 33.66 97 SER A CA 1
ATOM 722 C C . SER A 1 97 ? 19.088 -14.916 1.273 1.00 33.66 97 SER A C 1
ATOM 724 O O . SER A 1 97 ? 19.684 -15.108 0.218 1.00 33.66 97 SER A O 1
ATOM 726 N N . GLN A 1 98 ? 17.882 -14.332 1.304 1.00 35.03 98 GLN A N 1
ATOM 727 C CA . GLN A 1 98 ? 17.300 -13.599 0.164 1.00 35.03 98 GLN A CA 1
ATOM 728 C C . GLN A 1 98 ? 17.506 -12.077 0.283 1.00 35.03 98 GLN A C 1
ATOM 730 O O . GLN A 1 98 ? 17.176 -11.326 -0.630 1.00 35.03 98 GLN A O 1
ATOM 735 N N . ALA A 1 99 ? 18.201 -11.619 1.332 1.00 37.91 99 ALA A N 1
ATOM 736 C CA . ALA A 1 99 ? 18.637 -10.233 1.529 1.00 37.91 99 ALA A CA 1
ATOM 737 C C . ALA A 1 99 ? 19.787 -9.791 0.589 1.00 37.91 99 ALA A C 1
ATOM 739 O O . ALA A 1 99 ? 20.648 -8.991 0.958 1.00 37.91 99 ALA A O 1
ATOM 740 N N . ARG A 1 100 ? 19.806 -10.303 -0.646 1.00 36.50 100 ARG A N 1
ATOM 741 C CA . ARG A 1 100 ? 20.486 -9.666 -1.783 1.00 36.50 100 ARG A CA 1
ATOM 742 C C . ARG A 1 100 ? 19.548 -9.323 -2.940 1.00 36.50 100 ARG A C 1
ATOM 744 O O . ARG A 1 100 ? 20.001 -8.680 -3.878 1.00 36.50 100 ARG A O 1
ATOM 751 N N . GLU A 1 101 ? 18.252 -9.608 -2.826 1.00 40.22 101 GLU A N 1
ATOM 752 C CA . GLU A 1 101 ? 17.243 -9.184 -3.801 1.00 40.22 101 GLU A CA 1
ATOM 753 C C . GLU A 1 101 ? 15.980 -8.635 -3.122 1.00 40.22 101 GLU A C 1
ATOM 755 O O . GLU A 1 101 ? 14.890 -9.098 -3.399 1.00 40.22 101 GLU A O 1
ATOM 760 N N . SER A 1 102 ? 16.120 -7.653 -2.222 1.00 38.47 102 SER A N 1
ATOM 761 C CA . SER A 1 102 ? 15.057 -6.679 -1.880 1.00 38.47 102 SER A CA 1
ATOM 762 C C . SER A 1 102 ? 15.470 -5.837 -0.667 1.00 38.47 102 SER A C 1
ATOM 764 O O . SER A 1 102 ? 14.904 -5.953 0.417 1.00 38.47 102 SER A O 1
ATOM 766 N N . ILE A 1 103 ? 16.456 -4.949 -0.823 1.00 35.28 103 ILE A N 1
ATOM 767 C CA . ILE A 1 103 ? 16.582 -3.796 0.090 1.00 35.28 103 ILE A CA 1
ATOM 768 C C . ILE A 1 103 ? 15.797 -2.646 -0.532 1.00 35.28 103 ILE A C 1
ATOM 770 O O . ILE A 1 103 ? 16.327 -1.650 -1.013 1.00 35.28 103 ILE A O 1
ATOM 774 N N . SER A 1 104 ? 14.493 -2.850 -0.572 1.00 36.03 104 SER A N 1
ATOM 775 C CA . SER A 1 104 ? 13.510 -1.795 -0.665 1.00 36.03 104 SER A CA 1
ATOM 776 C C . SER A 1 104 ? 12.370 -2.338 0.178 1.00 36.03 104 SER A C 1
ATOM 778 O O . SER A 1 104 ? 11.639 -3.202 -0.281 1.00 36.03 104 SER A O 1
ATOM 780 N N . MET A 1 105 ? 12.265 -1.934 1.443 1.00 48.62 105 MET A N 1
ATOM 781 C CA . MET A 1 105 ? 10.920 -1.727 1.975 1.00 48.62 105 MET A CA 1
ATOM 782 C C . MET A 1 105 ? 10.436 -0.502 1.200 1.00 48.62 105 MET A C 1
ATOM 784 O O . MET A 1 105 ? 10.924 0.603 1.468 1.00 48.62 105 MET A O 1
ATOM 788 N N . PRO A 1 106 ? 9.693 -0.681 0.097 1.00 51.34 106 PRO A N 1
ATOM 789 C CA . PRO A 1 106 ? 9.720 0.303 -0.956 1.00 51.34 106 PRO A CA 1
ATOM 790 C C . PRO A 1 106 ? 8.750 1.414 -0.597 1.00 51.34 106 PRO A C 1
ATOM 792 O O . PRO A 1 106 ? 7.573 1.164 -0.362 1.00 51.34 106 PRO A O 1
ATOM 795 N N . LYS A 1 107 ? 9.178 2.671 -0.725 1.00 52.12 107 LYS A N 1
ATOM 796 C CA . LYS A 1 107 ? 8.237 3.781 -0.969 1.00 52.12 107 LYS A CA 1
ATOM 797 C C . LYS A 1 107 ? 7.205 3.444 -2.068 1.00 52.12 107 LYS A C 1
ATOM 799 O O . LYS A 1 107 ? 6.145 4.054 -2.107 1.00 52.12 107 LYS A O 1
ATOM 804 N N . ASP A 1 108 ? 7.529 2.494 -2.948 1.00 54.88 108 ASP A N 1
ATOM 805 C CA . ASP A 1 108 ? 6.659 1.980 -4.006 1.00 54.88 108 ASP A CA 1
ATOM 806 C C . ASP A 1 108 ? 5.490 1.116 -3.514 1.00 54.88 108 ASP A C 1
ATOM 808 O O . ASP A 1 108 ? 4.446 1.146 -4.161 1.00 54.88 108 ASP A O 1
ATOM 812 N N . ASP A 1 109 ? 5.611 0.420 -2.379 1.00 71.75 109 ASP A N 1
ATOM 813 C CA . ASP A 1 109 ? 4.488 -0.321 -1.786 1.00 71.75 109 ASP A CA 1
ATOM 814 C C . ASP A 1 109 ? 3.491 0.650 -1.152 1.00 71.75 109 ASP A C 1
ATOM 816 O O . ASP A 1 109 ? 2.291 0.552 -1.393 1.00 71.75 109 ASP A O 1
ATOM 820 N N . VAL A 1 110 ? 3.993 1.667 -0.440 1.00 79.69 110 VAL A N 1
ATOM 821 C CA . VAL A 1 110 ? 3.157 2.741 0.122 1.00 79.69 110 VAL A CA 1
ATOM 822 C C . VAL A 1 110 ? 2.419 3.483 -0.991 1.00 79.69 110 VAL A C 1
ATOM 824 O O . VAL A 1 110 ? 1.217 3.685 -0.892 1.00 79.69 110 VAL A O 1
ATOM 827 N N . ALA A 1 111 ? 3.101 3.836 -2.085 1.00 84.06 111 ALA A N 1
ATOM 828 C CA . ALA A 1 111 ? 2.472 4.523 -3.213 1.00 84.06 111 ALA A CA 1
ATOM 829 C C . ALA A 1 111 ? 1.350 3.693 -3.864 1.00 84.06 111 ALA A C 1
ATOM 831 O O . ALA A 1 111 ? 0.275 4.226 -4.135 1.00 84.06 111 ALA A O 1
ATOM 832 N N . GLN A 1 112 ? 1.578 2.397 -4.101 1.00 87.62 112 GLN A N 1
ATOM 833 C CA . GLN A 1 112 ? 0.571 1.511 -4.693 1.00 87.62 112 GLN A CA 1
ATOM 834 C C . GLN A 1 112 ? -0.621 1.298 -3.761 1.00 87.62 112 GLN A C 1
ATOM 836 O O . GLN A 1 112 ? -1.763 1.390 -4.205 1.00 87.62 112 GLN A O 1
ATOM 841 N N . LEU A 1 113 ? -0.372 1.077 -2.470 1.00 87.00 113 LEU A N 1
ATOM 842 C CA . LEU A 1 113 ? -1.433 0.925 -1.480 1.00 87.00 113 LEU A CA 1
ATOM 843 C C . LEU A 1 113 ? -2.224 2.227 -1.291 1.00 87.00 113 LEU A C 1
ATOM 845 O O . LEU A 1 113 ? -3.447 2.168 -1.223 1.00 87.00 113 LEU A O 1
ATOM 849 N N . SER A 1 114 ? -1.582 3.401 -1.317 1.00 87.62 114 SER A N 1
ATOM 850 C CA . SER A 1 114 ? -2.285 4.693 -1.315 1.00 87.62 114 SER A CA 1
ATOM 851 C C . SER A 1 114 ? -3.171 4.872 -2.551 1.00 87.62 114 SER A C 1
ATOM 853 O O . SER A 1 114 ? -4.297 5.355 -2.420 1.00 87.62 114 SER A O 1
ATOM 855 N N . ILE A 1 115 ? -2.717 4.456 -3.745 1.00 90.94 115 ILE A N 1
ATOM 856 C CA . ILE A 1 115 ? -3.564 4.453 -4.954 1.00 90.94 115 ILE A CA 1
ATOM 857 C C . ILE A 1 115 ? -4.787 3.559 -4.725 1.00 90.94 115 ILE A C 1
ATOM 859 O O . ILE A 1 115 ? -5.914 4.009 -4.917 1.00 90.94 115 ILE A O 1
ATOM 863 N N . LEU A 1 116 ? -4.585 2.318 -4.276 1.00 90.62 116 LEU A N 1
ATOM 864 C CA . LEU A 1 116 ? -5.679 1.371 -4.048 1.00 90.62 116 LEU A CA 1
ATOM 865 C C . LEU A 1 116 ? -6.651 1.861 -2.965 1.00 90.62 116 LEU A C 1
ATOM 867 O O . LEU A 1 116 ? -7.860 1.741 -3.143 1.00 90.62 116 LEU A O 1
ATOM 871 N N . LYS A 1 117 ? -6.154 2.469 -1.882 1.00 88.69 117 LYS A N 1
ATOM 872 C CA . LYS A 1 117 ? -6.993 3.062 -0.832 1.00 88.69 117 LYS A CA 1
ATOM 873 C C . LYS A 1 117 ? -7.819 4.224 -1.380 1.00 88.69 117 LYS A C 1
ATOM 875 O O . LYS A 1 117 ? -9.020 4.292 -1.141 1.00 88.69 117 LYS A O 1
ATOM 880 N N . THR A 1 118 ? -7.201 5.084 -2.188 1.00 90.75 118 THR A N 1
ATOM 881 C CA . THR A 1 118 ? -7.895 6.198 -2.849 1.00 90.75 118 THR A CA 1
ATOM 882 C C . THR A 1 118 ? -9.012 5.691 -3.760 1.00 90.75 118 THR A C 1
ATOM 884 O O . THR A 1 118 ? -10.113 6.226 -3.720 1.00 90.75 118 THR A O 1
ATOM 887 N N . LEU A 1 119 ? -8.782 4.621 -4.526 1.00 89.62 119 LEU A N 1
ATOM 888 C CA . LEU A 1 119 ? -9.819 4.007 -5.365 1.00 89.62 119 LEU A CA 1
ATOM 889 C C . LEU A 1 119 ? -10.943 3.347 -4.560 1.00 89.62 119 LEU A C 1
ATOM 891 O O . LEU A 1 119 ? -12.091 3.333 -5.003 1.00 89.62 119 LEU A O 1
ATOM 895 N N . LEU A 1 120 ? -10.617 2.793 -3.392 1.00 86.88 120 LEU A N 1
ATOM 896 C CA . LEU A 1 120 ? -11.592 2.175 -2.499 1.00 86.88 120 LEU A CA 1
ATOM 897 C C . LEU A 1 120 ? -12.550 3.221 -1.908 1.00 86.88 120 LEU A C 1
ATOM 899 O O . LEU A 1 120 ? -13.754 2.972 -1.826 1.00 86.88 120 LEU A O 1
ATOM 903 N N . GLU A 1 121 ? -12.024 4.388 -1.531 1.00 85.62 121 GLU A N 1
ATOM 904 C CA . GLU A 1 121 ? -12.800 5.496 -0.959 1.00 85.62 121 GLU A CA 1
ATOM 905 C C . GLU A 1 121 ? -13.462 6.390 -2.014 1.00 85.62 121 GLU A C 1
ATOM 907 O O . GLU A 1 121 ? -14.559 6.904 -1.792 1.00 85.62 121 GLU A O 1
ATOM 912 N N . GLN A 1 122 ? -12.844 6.531 -3.190 1.00 89.00 122 GLN A N 1
ATOM 913 C CA . GLN A 1 122 ? -13.342 7.325 -4.314 1.00 89.00 122 GLN A CA 1
ATOM 914 C C . GLN A 1 122 ? -13.494 6.463 -5.584 1.00 89.00 122 GLN A C 1
ATOM 916 O O . GLN A 1 122 ? -12.735 6.625 -6.545 1.00 89.00 122 GLN A O 1
ATOM 921 N N . PRO A 1 123 ? -14.515 5.581 -5.657 1.00 85.81 123 PRO A N 1
ATOM 922 C CA . PRO A 1 123 ? -14.720 4.693 -6.806 1.00 85.81 123 PRO A CA 1
ATOM 923 C C . PRO A 1 123 ? -14.885 5.413 -8.152 1.00 85.81 123 PRO A C 1
ATOM 925 O O . PRO A 1 123 ? -14.622 4.828 -9.197 1.00 85.81 123 PRO A O 1
ATOM 928 N N . ALA A 1 124 ? -15.281 6.691 -8.147 1.00 88.19 124 ALA A N 1
ATOM 929 C CA . ALA A 1 124 ? -15.395 7.514 -9.354 1.00 88.19 124 ALA A CA 1
ATOM 930 C C . ALA A 1 124 ? -14.059 7.697 -10.102 1.00 88.19 124 ALA A C 1
ATOM 932 O O . ALA A 1 124 ? -14.058 8.012 -11.288 1.00 88.19 124 ALA A O 1
ATOM 933 N N . LEU A 1 125 ? -12.923 7.488 -9.426 1.00 87.00 125 LEU A N 1
ATOM 934 C CA . LEU A 1 125 ? -11.591 7.599 -10.020 1.00 87.00 125 LEU A CA 1
ATOM 935 C C . LEU A 1 125 ? -11.118 6.296 -10.683 1.00 87.00 125 LEU A C 1
ATOM 937 O O . LEU A 1 125 ? -10.103 6.315 -11.378 1.00 87.00 125 LEU A O 1
ATOM 941 N N . ILE A 1 126 ? -11.835 5.178 -10.505 1.00 87.56 126 ILE A N 1
ATOM 942 C CA . ILE A 1 126 ? -11.435 3.858 -11.019 1.00 87.56 126 ILE A CA 1
ATOM 943 C C . ILE A 1 126 ? -11.226 3.896 -12.535 1.00 87.56 126 ILE A C 1
ATOM 945 O O . ILE A 1 126 ? -10.164 3.488 -13.003 1.00 87.56 126 ILE A O 1
ATOM 949 N N . ASP A 1 127 ? -12.179 4.443 -13.291 1.00 83.75 127 ASP A N 1
ATOM 950 C CA . ASP A 1 127 ? -12.087 4.506 -14.755 1.00 83.75 127 ASP A CA 1
ATOM 951 C C . ASP A 1 127 ? -10.901 5.367 -15.214 1.00 83.75 127 ASP A C 1
ATOM 953 O O . ASP A 1 127 ? -10.165 5.002 -16.132 1.00 83.75 127 ASP A O 1
ATOM 957 N N . THR A 1 128 ? -10.656 6.492 -14.534 1.00 85.00 128 THR A N 1
ATOM 958 C CA . THR A 1 128 ? -9.503 7.367 -14.799 1.00 85.00 128 THR A CA 1
ATOM 959 C C . THR A 1 128 ? -8.185 6.625 -14.609 1.00 85.00 128 THR A C 1
ATOM 961 O O . THR A 1 128 ? -7.268 6.783 -15.414 1.00 85.00 128 THR A O 1
ATOM 964 N N . VAL A 1 129 ? -8.091 5.794 -13.570 1.00 88.25 129 VAL A N 1
ATOM 965 C CA . VAL A 1 129 ? -6.897 4.993 -13.301 1.00 88.25 129 VAL A CA 1
ATOM 966 C C . VAL A 1 129 ? -6.758 3.867 -14.326 1.00 88.25 129 VAL A C 1
ATOM 968 O O . VAL A 1 129 ? -5.706 3.750 -14.951 1.00 88.25 129 VAL A O 1
ATOM 971 N N . LEU A 1 130 ? -7.814 3.103 -14.601 1.00 88.06 130 LEU A N 1
ATOM 972 C CA . LEU A 1 130 ? -7.778 2.017 -15.590 1.00 88.06 130 LEU A CA 1
ATOM 973 C C . LEU A 1 130 ? -7.473 2.489 -17.019 1.00 88.06 130 LEU A C 1
ATOM 975 O O . LEU A 1 130 ? -6.928 1.728 -17.814 1.00 88.06 130 LEU A O 1
ATOM 979 N N . ASN A 1 131 ? -7.734 3.757 -17.345 1.00 86.62 131 ASN A N 1
ATOM 980 C CA . ASN A 1 131 ? -7.324 4.335 -18.626 1.00 86.62 131 ASN A CA 1
ATOM 981 C C . ASN A 1 131 ? -5.799 4.428 -18.803 1.00 86.62 131 ASN A C 1
ATOM 983 O O . ASN A 1 131 ? -5.330 4.573 -19.933 1.00 86.62 131 ASN A O 1
ATOM 987 N N . VAL A 1 132 ? -5.016 4.390 -17.720 1.00 87.25 132 VAL A N 1
ATOM 988 C CA . VAL A 1 132 ? -3.563 4.643 -17.745 1.00 87.25 132 VAL A CA 1
ATOM 989 C C . VAL A 1 132 ? -2.729 3.506 -17.152 1.00 87.25 132 VAL A C 1
ATOM 991 O O . VAL A 1 132 ? -1.529 3.433 -17.425 1.00 87.25 132 VAL A O 1
ATOM 994 N N . VAL A 1 133 ? -3.340 2.602 -16.380 1.00 88.25 133 VAL A N 1
ATOM 995 C CA . VAL A 1 133 ? -2.681 1.430 -15.785 1.00 88.25 133 VAL A CA 1
ATOM 996 C C . VAL A 1 133 ? -3.434 0.136 -16.072 1.00 88.25 133 VAL A C 1
ATOM 998 O O . VAL A 1 133 ? -4.650 0.117 -16.219 1.00 88.25 133 VAL A O 1
ATOM 1001 N N . ASP A 1 134 ? -2.689 -0.965 -16.055 1.00 87.44 134 ASP A N 1
ATOM 1002 C CA . ASP A 1 134 ? -3.229 -2.322 -16.042 1.00 87.44 134 ASP A CA 1
ATOM 1003 C C . ASP A 1 134 ? -3.051 -2.946 -14.652 1.00 87.44 134 ASP A C 1
ATOM 1005 O O . ASP A 1 134 ? -2.067 -2.663 -13.961 1.00 87.44 134 ASP A O 1
ATOM 1009 N N . VAL A 1 135 ? -3.973 -3.823 -14.248 1.00 85.00 135 VAL A N 1
ATOM 1010 C CA . VAL A 1 135 ? -3.942 -4.482 -12.932 1.00 85.00 135 VAL A CA 1
ATOM 1011 C C . VAL A 1 135 ? -2.634 -5.238 -12.671 1.00 85.00 135 VAL A C 1
ATOM 1013 O O . VAL A 1 135 ? -2.126 -5.213 -11.552 1.00 85.00 135 VAL A O 1
ATOM 1016 N N . ARG A 1 136 ? -2.017 -5.820 -13.707 1.00 85.62 136 ARG A N 1
ATOM 1017 C CA . ARG A 1 136 ? -0.742 -6.554 -13.616 1.00 85.62 136 ARG A CA 1
ATOM 1018 C C . ARG A 1 136 ? 0.440 -5.643 -13.298 1.00 85.62 136 ARG A C 1
ATOM 1020 O O . ARG A 1 136 ? 1.474 -6.109 -12.823 1.00 85.62 136 ARG A O 1
ATOM 1027 N N . MET A 1 137 ? 0.319 -4.331 -13.531 1.00 86.38 137 MET A N 1
ATOM 1028 C CA . MET A 1 137 ? 1.374 -3.372 -13.181 1.00 86.38 137 MET A CA 1
ATOM 1029 C C . MET A 1 137 ? 1.586 -3.268 -11.667 1.00 86.38 137 MET A C 1
ATOM 1031 O O . MET A 1 137 ? 2.664 -2.849 -11.249 1.00 86.38 137 MET A O 1
ATOM 1035 N N . PHE A 1 138 ? 0.590 -3.666 -10.869 1.00 85.81 138 PHE A N 1
ATOM 1036 C CA . PHE A 1 138 ? 0.631 -3.666 -9.405 1.00 85.81 138 PHE A CA 1
ATOM 1037 C C . PHE A 1 138 ? 1.324 -4.905 -8.812 1.00 85.81 138 PHE A C 1
ATOM 1039 O O . PHE A 1 138 ? 1.446 -5.021 -7.593 1.00 85.81 138 PHE A O 1
ATOM 1046 N N . GLY A 1 139 ? 1.796 -5.841 -9.646 1.00 85.31 139 GLY A N 1
ATOM 1047 C CA . GLY A 1 139 ? 2.598 -6.989 -9.218 1.00 85.31 139 GLY A CA 1
ATOM 1048 C C . GLY A 1 139 ? 1.937 -7.784 -8.089 1.00 85.31 139 GLY A C 1
ATOM 1049 O O . GLY A 1 139 ? 0.879 -8.375 -8.274 1.00 85.31 139 GLY A O 1
ATOM 1050 N N . GLN A 1 140 ? 2.537 -7.774 -6.895 1.00 79.31 140 GLN A N 1
ATOM 1051 C CA . GLN A 1 140 ? 2.004 -8.489 -5.726 1.00 79.31 140 GLN A CA 1
ATOM 1052 C C . GLN A 1 140 ? 0.601 -8.029 -5.289 1.00 79.31 140 GLN A C 1
ATOM 1054 O O . GLN A 1 140 ? -0.118 -8.793 -4.647 1.00 79.31 140 GLN A O 1
ATOM 1059 N N . TYR A 1 141 ? 0.192 -6.811 -5.658 1.00 84.31 141 TYR A N 1
ATOM 1060 C CA . TYR A 1 141 ? -1.135 -6.268 -5.365 1.00 84.31 141 TYR A CA 1
ATOM 1061 C C . TYR A 1 141 ? -2.127 -6.429 -6.525 1.00 84.31 141 TYR A C 1
ATOM 1063 O O . TYR A 1 141 ? -3.241 -5.920 -6.440 1.00 84.31 141 TYR A O 1
ATOM 1071 N N . GLU A 1 142 ? -1.782 -7.159 -7.591 1.00 84.56 142 GLU A N 1
ATOM 1072 C CA . GLU A 1 142 ? -2.694 -7.440 -8.711 1.00 84.56 142 GLU A CA 1
ATOM 1073 C C . GLU A 1 142 ? -4.002 -8.094 -8.236 1.00 84.56 142 GLU A C 1
ATOM 1075 O O . GLU A 1 142 ? -5.096 -7.677 -8.628 1.00 84.56 142 GLU A O 1
ATOM 1080 N N . ALA A 1 143 ? -3.903 -9.093 -7.352 1.00 79.50 143 ALA A N 1
ATOM 1081 C CA . ALA A 1 143 ? -5.067 -9.776 -6.790 1.00 79.50 143 ALA A CA 1
ATOM 1082 C C . ALA A 1 143 ? -5.936 -8.821 -5.956 1.00 79.50 143 ALA A C 1
ATOM 1084 O O . ALA A 1 143 ? -7.162 -8.851 -6.057 1.00 79.50 143 ALA A O 1
ATOM 1085 N N . LEU A 1 144 ? -5.296 -7.934 -5.189 1.00 81.88 144 LEU A N 1
ATOM 1086 C CA . LEU A 1 144 ? -5.968 -6.925 -4.376 1.00 81.88 144 LEU A CA 1
ATOM 1087 C C . LEU A 1 144 ? -6.703 -5.901 -5.246 1.00 81.88 144 LEU A C 1
ATOM 1089 O O . LEU A 1 144 ? -7.867 -5.598 -4.991 1.00 81.88 144 LEU A O 1
ATOM 1093 N N . PHE A 1 145 ? -6.053 -5.406 -6.301 1.00 89.19 145 PHE A N 1
ATOM 1094 C CA . PHE A 1 145 ? -6.672 -4.479 -7.242 1.00 89.19 145 PHE A CA 1
ATOM 1095 C C . PHE A 1 145 ? -7.837 -5.150 -7.980 1.00 89.19 145 PHE A C 1
ATOM 1097 O O . PHE A 1 145 ? -8.919 -4.584 -8.089 1.00 89.19 145 PHE A O 1
ATOM 1104 N N . SER A 1 146 ? -7.673 -6.405 -8.394 1.00 86.00 146 SER A N 1
ATOM 1105 C CA . SER A 1 146 ? -8.749 -7.178 -9.023 1.00 86.00 146 SER A CA 1
ATOM 1106 C C . SER A 1 146 ? -9.957 -7.359 -8.096 1.00 86.00 146 SER A C 1
ATOM 1108 O O . SER A 1 146 ? -11.093 -7.216 -8.544 1.00 86.00 146 SER A O 1
ATOM 1110 N N . ALA A 1 147 ? -9.733 -7.642 -6.809 1.00 78.12 147 ALA A N 1
ATOM 1111 C CA . ALA A 1 147 ? -10.799 -7.724 -5.808 1.00 78.12 147 ALA A CA 1
ATOM 1112 C C . ALA A 1 147 ? -11.510 -6.3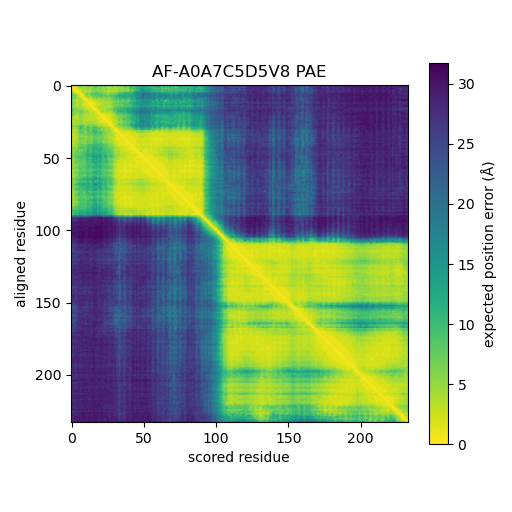70 -5.618 1.00 78.12 147 ALA A C 1
ATOM 1114 O O . ALA A 1 147 ? -12.738 -6.326 -5.511 1.00 78.12 147 ALA A O 1
ATOM 1115 N N . LEU A 1 148 ? -10.756 -5.260 -5.649 1.00 86.00 148 LEU A N 1
ATOM 1116 C CA . LEU A 1 148 ? -11.304 -3.902 -5.569 1.00 86.00 148 LEU A CA 1
ATOM 1117 C C . LEU A 1 148 ? -12.260 -3.631 -6.732 1.00 86.00 148 LEU A C 1
ATOM 1119 O O . LEU A 1 148 ? -13.384 -3.186 -6.512 1.00 86.00 148 LEU A O 1
ATOM 1123 N N . LEU A 1 149 ? -11.843 -3.955 -7.959 1.00 83.56 149 LEU A N 1
ATOM 1124 C CA . LEU A 1 149 ? -12.650 -3.754 -9.167 1.00 83.56 149 LEU A CA 1
ATOM 1125 C C . LEU A 1 149 ? -13.925 -4.606 -9.182 1.00 83.56 149 LEU A C 1
ATOM 1127 O O . LEU A 1 149 ? -14.950 -4.179 -9.707 1.00 83.56 149 LEU A O 1
ATOM 1131 N N . LYS A 1 150 ? -13.884 -5.800 -8.583 1.00 85.06 150 LYS A N 1
ATOM 1132 C CA . LYS A 1 150 ? -15.058 -6.674 -8.423 1.00 85.06 150 LYS A CA 1
ATOM 1133 C C . LYS A 1 150 ? -16.018 -6.208 -7.327 1.00 85.06 150 LYS A C 1
ATOM 1135 O O . LYS A 1 150 ? -17.096 -6.780 -7.184 1.00 85.06 150 LYS A O 1
ATOM 1140 N N . GLY A 1 151 ? -15.645 -5.189 -6.552 1.00 75.12 151 GLY A N 1
ATOM 1141 C CA . GLY A 1 151 ? -16.451 -4.686 -5.446 1.00 75.12 151 GLY A CA 1
ATOM 1142 C C . GLY A 1 151 ? -16.503 -5.637 -4.248 1.00 75.12 151 GLY A C 1
ATOM 1143 O O . GLY A 1 151 ? -17.449 -5.562 -3.465 1.00 75.12 151 GLY A O 1
ATOM 1144 N N . GLU A 1 152 ? -15.505 -6.511 -4.079 1.00 76.56 152 GLU A N 1
ATOM 1145 C CA . GLU A 1 152 ? -15.410 -7.477 -2.974 1.00 76.56 152 GLU A CA 1
ATOM 1146 C C . GLU A 1 152 ? -15.020 -6.777 -1.658 1.00 76.56 152 GLU A C 1
ATOM 1148 O O . GLU A 1 152 ? -13.987 -7.057 -1.061 1.00 76.56 152 GLU A O 1
ATOM 1153 N N . LYS A 1 153 ? -15.838 -5.832 -1.181 1.00 59.62 153 LYS A N 1
ATOM 1154 C CA . LYS A 1 153 ? -15.532 -4.972 -0.019 1.00 59.62 153 LYS A CA 1
ATOM 1155 C C . LYS A 1 153 ? -15.295 -5.737 1.289 1.00 59.62 153 LYS A C 1
ATOM 1157 O O . LYS A 1 153 ? -14.678 -5.197 2.198 1.00 59.62 153 LYS A O 1
ATOM 1162 N N . GLU A 1 154 ? -15.761 -6.981 1.376 1.00 56.84 154 GLU A N 1
ATOM 1163 C CA . GLU A 1 154 ? -15.540 -7.884 2.514 1.00 56.84 154 GLU A CA 1
ATOM 1164 C C . GLU A 1 154 ? -14.197 -8.629 2.440 1.00 56.84 154 GLU A C 1
ATOM 1166 O O . GLU A 1 154 ? -13.824 -9.333 3.379 1.00 56.84 154 GLU A O 1
ATOM 1171 N N . HIS A 1 155 ? -13.445 -8.478 1.344 1.00 63.69 155 HIS A N 1
ATOM 1172 C CA . HIS A 1 155 ? -12.138 -9.099 1.190 1.00 63.69 155 HIS A CA 1
ATOM 1173 C C . HIS A 1 155 ? -11.196 -8.602 2.305 1.00 63.69 155 HIS A C 1
ATOM 1175 O O . HIS A 1 155 ? -10.961 -7.393 2.404 1.00 63.69 155 HIS A O 1
ATOM 1181 N N . PRO A 1 156 ? -10.595 -9.491 3.122 1.00 55.62 156 PRO A N 1
ATOM 1182 C CA . PRO A 1 156 ? -9.848 -9.093 4.320 1.00 55.62 156 PRO A CA 1
ATOM 1183 C C . PRO A 1 156 ? -8.727 -8.079 4.065 1.00 55.62 156 PRO A C 1
ATOM 1185 O O . PRO A 1 156 ? -8.452 -7.227 4.906 1.00 55.62 156 PRO A O 1
ATOM 1188 N N . GLN A 1 157 ? -8.090 -8.141 2.891 1.00 58.97 157 GLN A N 1
ATOM 1189 C CA . GLN A 1 157 ? -7.044 -7.188 2.511 1.00 58.97 157 GLN A CA 1
ATOM 1190 C C . GLN A 1 157 ? -7.600 -5.810 2.116 1.00 58.97 157 GLN A C 1
ATOM 1192 O O . GLN A 1 157 ? -6.932 -4.813 2.357 1.00 58.97 157 GLN A O 1
ATOM 1197 N N . LEU A 1 158 ? -8.813 -5.732 1.552 1.00 66.75 158 LEU A N 1
ATOM 1198 C CA . LEU A 1 158 ? -9.469 -4.452 1.246 1.00 66.75 158 LEU A CA 1
ATOM 1199 C C . LEU A 1 158 ? -10.012 -3.799 2.514 1.00 66.75 158 LEU A C 1
ATOM 1201 O O . LEU A 1 158 ? -9.871 -2.594 2.690 1.00 66.75 158 LEU A O 1
ATOM 1205 N N . VAL A 1 159 ? -10.550 -4.602 3.435 1.00 64.50 159 VAL A N 1
ATOM 1206 C CA . VAL A 1 159 ? -10.933 -4.130 4.771 1.00 64.50 159 VAL A CA 1
ATOM 1207 C C . VAL A 1 159 ? -9.709 -3.598 5.515 1.00 64.50 159 VAL A C 1
ATOM 1209 O O . VAL A 1 159 ? -9.757 -2.493 6.042 1.00 64.50 159 VAL A O 1
ATOM 1212 N N . GLY A 1 160 ? -8.597 -4.346 5.509 1.00 63.75 160 GLY A N 1
ATOM 1213 C CA . GLY A 1 160 ? -7.327 -3.912 6.097 1.00 63.75 160 GLY A CA 1
ATOM 1214 C C . GLY A 1 160 ? -6.818 -2.601 5.497 1.00 63.75 160 GLY A C 1
ATOM 1215 O O . GLY A 1 16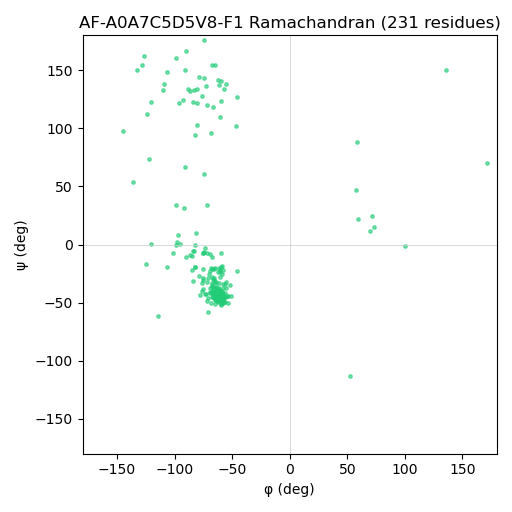0 ? -6.453 -1.694 6.236 1.00 63.75 160 GLY A O 1
ATOM 1216 N N . LEU A 1 161 ? -6.875 -2.471 4.171 1.00 73.94 161 LEU A N 1
ATOM 1217 C CA . LEU A 1 161 ? -6.501 -1.251 3.459 1.00 73.94 161 LEU A CA 1
ATOM 1218 C C . LEU A 1 161 ? -7.389 -0.051 3.826 1.00 73.94 161 LEU A C 1
ATOM 1220 O O . LEU A 1 161 ? -6.896 1.066 3.962 1.00 73.94 161 LEU A O 1
ATOM 1224 N N . SER A 1 162 ? -8.692 -0.280 4.007 1.00 69.12 162 SER A N 1
ATOM 1225 C CA . SER A 1 162 ? -9.655 0.764 4.371 1.00 69.12 162 SER A CA 1
ATOM 1226 C C . SER A 1 162 ? -9.432 1.330 5.773 1.00 69.12 162 SER A C 1
ATOM 1228 O O . SER A 1 162 ? -9.782 2.481 6.007 1.00 69.12 162 SER A O 1
ATOM 1230 N N . VAL A 1 163 ? -8.907 0.532 6.707 1.00 69.25 163 VAL A N 1
ATOM 1231 C CA . VAL A 1 163 ? -8.702 0.939 8.111 1.00 69.25 163 VAL A CA 1
ATOM 1232 C C . VAL A 1 163 ? -7.265 1.366 8.412 1.00 69.25 163 VAL A C 1
ATOM 1234 O O . VAL A 1 163 ? -6.950 1.697 9.552 1.00 69.25 163 VAL A O 1
ATOM 1237 N N . ASP A 1 164 ? -6.377 1.316 7.419 1.00 70.19 164 ASP A N 1
ATOM 1238 C CA . ASP A 1 164 ? -4.975 1.684 7.583 1.00 70.19 164 ASP A CA 1
ATOM 1239 C C . ASP A 1 164 ? -4.800 3.204 7.488 1.00 70.19 164 ASP A C 1
ATOM 1241 O O . ASP A 1 164 ? -4.650 3.767 6.402 1.00 70.19 164 ASP A O 1
ATOM 1245 N N . ASP A 1 165 ? -4.802 3.878 8.635 1.00 68.44 165 ASP A N 1
ATOM 1246 C CA . ASP A 1 165 ? -4.645 5.334 8.736 1.00 68.44 165 ASP A CA 1
ATOM 1247 C C . ASP A 1 165 ? -3.240 5.840 8.364 1.00 68.44 165 ASP A C 1
ATOM 1249 O O . ASP A 1 165 ? -3.028 7.047 8.244 1.00 68.44 165 ASP A O 1
ATOM 1253 N N . THR A 1 166 ? -2.266 4.947 8.154 1.00 69.62 166 THR A N 1
ATOM 1254 C CA . THR A 1 166 ? -0.923 5.345 7.699 1.00 69.62 166 THR A CA 1
ATOM 1255 C C . THR A 1 166 ? -0.899 5.707 6.214 1.00 69.62 166 THR A C 1
ATOM 1257 O O . THR A 1 166 ? -0.014 6.440 5.763 1.00 69.62 166 THR A O 1
ATOM 1260 N N . LEU A 1 167 ? -1.888 5.229 5.454 1.00 74.88 167 LEU A N 1
ATOM 1261 C CA . LEU A 1 167 ? -2.039 5.489 4.030 1.00 74.88 167 LEU A CA 1
ATOM 1262 C C . LEU A 1 167 ? -2.939 6.701 3.802 1.00 74.88 167 LEU A C 1
ATOM 1264 O O . LEU A 1 167 ? -4.096 6.735 4.233 1.00 74.88 167 LEU A O 1
ATOM 1268 N N . GLN A 1 168 ? -2.410 7.684 3.077 1.00 76.38 168 GLN A N 1
ATOM 1269 C CA . GLN A 1 168 ? -3.160 8.881 2.722 1.00 76.38 168 GLN A CA 1
ATOM 1270 C C . GLN A 1 168 ? -4.077 8.638 1.527 1.00 76.38 168 GLN A C 1
ATOM 1272 O O . GLN A 1 168 ? -3.669 8.076 0.508 1.00 76.38 168 GLN A O 1
ATOM 1277 N N . VAL A 1 169 ? -5.313 9.104 1.679 1.00 86.19 169 VAL A N 1
ATOM 1278 C CA . VAL A 1 169 ? -6.303 9.213 0.611 1.00 86.19 169 VAL A CA 1
ATOM 1279 C C . VAL A 1 169 ? -5.977 10.476 -0.156 1.00 86.19 169 VAL A C 1
ATOM 1281 O O . VAL A 1 169 ? -5.911 11.554 0.431 1.00 86.19 169 VAL A O 1
ATOM 1284 N N . MET A 1 170 ? -5.728 10.317 -1.446 1.00 86.19 170 MET A N 1
ATOM 1285 C CA . MET A 1 170 ? -5.249 11.398 -2.292 1.00 86.19 170 MET A CA 1
ATOM 1286 C C . MET A 1 170 ? -6.414 12.148 -2.929 1.00 86.19 170 MET A C 1
ATOM 1288 O O . MET A 1 170 ? -7.460 11.562 -3.233 1.00 86.19 170 MET A O 1
ATOM 1292 N N . ASP A 1 171 ? -6.212 13.435 -3.184 1.00 89.88 171 ASP A N 1
ATOM 1293 C CA . ASP A 1 171 ? -7.036 14.141 -4.160 1.00 89.88 171 ASP A CA 1
ATOM 1294 C C . ASP A 1 171 ? -6.659 13.744 -5.604 1.00 89.88 171 ASP A C 1
ATOM 1296 O O . ASP A 1 171 ? -5.745 12.950 -5.853 1.00 89.88 171 ASP A O 1
ATOM 1300 N N . GLU A 1 172 ? -7.390 14.264 -6.589 1.00 85.50 172 GLU A N 1
ATOM 1301 C CA . GLU A 1 172 ? -7.180 13.908 -7.994 1.00 85.50 172 GLU A CA 1
ATOM 1302 C C . GLU A 1 172 ? -5.792 14.329 -8.524 1.00 85.50 172 GLU A C 1
ATOM 1304 O O . GLU A 1 172 ? -5.186 13.615 -9.327 1.00 85.50 172 GLU A O 1
ATOM 1309 N N . GLU A 1 173 ? -5.260 15.466 -8.074 1.00 87.62 173 GLU A N 1
ATOM 1310 C CA . GLU A 1 173 ? -3.963 15.987 -8.516 1.00 87.62 173 GLU A CA 1
ATOM 1311 C C . GLU A 1 173 ? -2.806 15.220 -7.866 1.00 87.62 173 GLU A C 1
ATOM 1313 O O . GLU A 1 173 ? -1.813 14.879 -8.522 1.00 87.62 173 GLU A O 1
ATOM 1318 N N . GLU A 1 174 ? -2.940 14.880 -6.588 1.00 89.50 174 GLU A N 1
ATOM 1319 C CA . GLU A 1 174 ? -2.032 13.991 -5.871 1.00 89.50 174 GLU A CA 1
ATOM 1320 C C . GLU A 1 174 ? -2.012 12.598 -6.508 1.00 89.50 174 GLU A C 1
ATOM 1322 O O . GLU A 1 174 ? -0.934 12.089 -6.838 1.00 89.50 174 GLU A O 1
ATOM 1327 N N . LEU A 1 175 ? -3.187 12.023 -6.789 1.00 89.94 175 LEU A N 1
ATOM 1328 C CA . LEU A 1 175 ? -3.318 10.727 -7.452 1.00 89.94 175 LEU A CA 1
ATOM 1329 C C . LEU A 1 175 ? -2.633 10.734 -8.824 1.00 89.94 175 LEU A C 1
ATOM 1331 O O . LEU A 1 175 ? -1.847 9.830 -9.121 1.00 89.94 175 LEU A O 1
ATOM 1335 N N . LYS A 1 176 ? -2.857 11.769 -9.647 1.00 89.25 176 LYS A N 1
ATOM 1336 C CA . LYS A 1 176 ? -2.175 11.934 -10.945 1.00 89.25 176 LYS A CA 1
ATOM 1337 C C . LYS A 1 176 ? -0.656 11.954 -10.788 1.00 89.25 176 LYS A C 1
ATOM 1339 O O . LYS A 1 176 ? 0.052 11.280 -11.540 1.00 89.25 176 LYS A O 1
ATOM 1344 N N . ASN A 1 177 ? -0.136 12.698 -9.813 1.00 88.81 177 ASN A N 1
ATOM 1345 C CA . ASN A 1 177 ? 1.303 12.795 -9.569 1.00 88.81 177 ASN A CA 1
ATOM 1346 C C . ASN A 1 177 ? 1.910 11.463 -9.108 1.00 88.81 177 ASN A C 1
ATOM 1348 O O . ASN A 1 177 ? 2.989 11.080 -9.577 1.00 88.81 177 ASN A O 1
ATOM 1352 N N . VAL A 1 178 ? 1.223 10.739 -8.223 1.00 89.62 178 VAL A N 1
ATOM 1353 C CA . VAL A 1 178 ? 1.669 9.425 -7.744 1.00 89.62 178 VAL A CA 1
ATOM 1354 C C . VAL A 1 178 ? 1.615 8.389 -8.868 1.00 89.62 178 VAL A C 1
ATOM 1356 O O . VAL A 1 178 ? 2.615 7.704 -9.094 1.00 89.62 178 VAL A O 1
ATOM 1359 N N . LEU A 1 179 ? 0.531 8.343 -9.649 1.00 90.00 179 LEU A N 1
ATOM 1360 C CA . LEU A 1 179 ? 0.409 7.478 -10.830 1.00 90.00 179 LEU A CA 1
ATOM 1361 C C . LEU A 1 179 ? 1.506 7.748 -11.853 1.00 90.00 179 LEU A C 1
ATOM 1363 O O . LEU A 1 179 ? 2.111 6.819 -12.379 1.00 90.00 179 LEU A O 1
ATOM 1367 N N . ARG A 1 180 ? 1.824 9.017 -12.108 1.00 91.31 180 ARG A N 1
ATOM 1368 C CA . ARG A 1 180 ? 2.906 9.400 -13.019 1.00 91.31 180 ARG A CA 1
ATOM 1369 C C . ARG A 1 180 ? 4.251 8.845 -12.561 1.00 91.31 180 ARG A C 1
ATOM 1371 O O . ARG A 1 180 ? 4.983 8.265 -13.360 1.00 91.31 180 ARG A O 1
ATOM 1378 N N . ASN A 1 181 ? 4.580 9.001 -11.280 1.00 88.88 181 ASN A N 1
ATOM 1379 C CA . ASN A 1 181 ? 5.830 8.488 -10.720 1.00 88.88 181 ASN A CA 1
ATOM 1380 C C . ASN A 1 181 ? 5.876 6.953 -10.756 1.00 88.88 181 ASN A C 1
ATOM 1382 O O . ASN A 1 181 ? 6.909 6.381 -11.108 1.00 88.88 181 ASN A O 1
ATOM 1386 N N . PHE A 1 182 ? 4.754 6.301 -10.446 1.00 89.44 182 PHE A N 1
ATOM 1387 C CA . PHE A 1 182 ? 4.582 4.855 -10.557 1.00 89.44 182 PHE A CA 1
ATOM 1388 C C . PHE A 1 182 ? 4.817 4.364 -11.995 1.00 89.44 182 PHE A C 1
ATOM 1390 O O . PHE A 1 182 ? 5.656 3.491 -12.221 1.00 89.44 182 PHE A O 1
ATOM 1397 N N . LEU A 1 183 ? 4.167 4.987 -12.982 1.00 90.19 183 LEU A N 1
ATOM 1398 C CA . LEU A 1 183 ? 4.303 4.647 -14.398 1.00 90.19 183 LEU A CA 1
ATOM 1399 C C . LEU A 1 183 ? 5.732 4.861 -14.910 1.00 90.19 183 LEU A C 1
ATOM 1401 O O . LEU A 1 183 ? 6.250 4.007 -15.626 1.00 90.19 183 LEU A O 1
ATOM 1405 N N . ILE A 1 184 ? 6.405 5.953 -14.524 1.00 89.31 184 ILE A N 1
ATOM 1406 C CA . ILE A 1 184 ? 7.812 6.188 -14.899 1.00 89.31 184 ILE A CA 1
ATOM 1407 C C . ILE A 1 184 ? 8.682 5.025 -14.423 1.00 89.31 184 ILE A C 1
ATOM 1409 O O . ILE A 1 184 ? 9.431 4.460 -15.219 1.00 89.31 184 ILE A O 1
ATOM 1413 N N . LYS A 1 185 ? 8.547 4.625 -13.153 1.00 89.44 185 LYS A N 1
ATOM 1414 C CA . LYS A 1 185 ? 9.311 3.503 -12.593 1.00 89.44 185 LYS A CA 1
ATOM 1415 C C . LYS A 1 185 ? 8.995 2.187 -13.297 1.00 89.44 185 LYS A C 1
ATOM 1417 O O . LYS A 1 185 ? 9.921 1.455 -13.650 1.00 89.44 185 LYS A O 1
ATOM 1422 N N . HIS A 1 186 ? 7.714 1.909 -13.535 1.00 89.31 186 HIS A N 1
ATOM 1423 C CA . HIS A 1 186 ? 7.272 0.709 -14.239 1.00 89.31 186 HIS A CA 1
ATOM 1424 C C . HIS A 1 186 ? 7.891 0.631 -15.643 1.00 89.31 186 HIS A C 1
ATOM 1426 O O . HIS A 1 186 ? 8.505 -0.374 -16.005 1.00 89.31 186 HIS A O 1
ATOM 1432 N N . TYR A 1 187 ? 7.801 1.711 -16.423 1.00 90.31 187 TYR A N 1
ATOM 1433 C CA . TYR A 1 187 ? 8.327 1.748 -17.785 1.00 90.31 187 TYR A CA 1
ATOM 1434 C C . TYR A 1 187 ? 9.857 1.786 -17.850 1.00 90.31 187 TYR A C 1
ATOM 1436 O O . TYR A 1 187 ? 10.425 1.182 -18.760 1.00 90.31 187 TYR A O 1
ATOM 1444 N N . ASP A 1 188 ? 10.543 2.405 -16.887 1.00 90.25 188 ASP A N 1
ATOM 1445 C CA . ASP A 1 188 ? 12.005 2.323 -16.776 1.00 90.25 188 ASP A CA 1
ATOM 1446 C C . ASP A 1 188 ? 12.462 0.881 -16.507 1.00 90.25 188 ASP A C 1
ATOM 1448 O O . ASP A 1 188 ? 13.422 0.406 -17.120 1.00 90.25 188 ASP A O 1
ATOM 1452 N N . MET A 1 189 ? 11.762 0.154 -15.628 1.00 89.56 189 MET A N 1
ATOM 1453 C CA . MET A 1 189 ? 12.051 -1.260 -15.370 1.00 89.56 189 MET A CA 1
ATOM 1454 C C . MET A 1 189 ? 11.771 -2.116 -16.607 1.00 89.56 189 MET A C 1
ATOM 1456 O O . MET A 1 189 ? 12.609 -2.914 -17.028 1.00 89.56 189 MET A O 1
ATOM 1460 N N . LYS A 1 190 ? 10.625 -1.892 -17.252 1.00 88.94 190 LYS A N 1
ATOM 1461 C CA . LYS A 1 190 ? 10.247 -2.577 -18.489 1.00 88.94 190 LYS A CA 1
ATOM 1462 C C . LYS A 1 190 ? 11.259 -2.341 -19.605 1.00 88.94 190 LYS A C 1
ATOM 1464 O O . LYS A 1 190 ? 11.632 -3.284 -20.295 1.00 88.94 190 LYS A O 1
ATOM 1469 N N . LEU A 1 1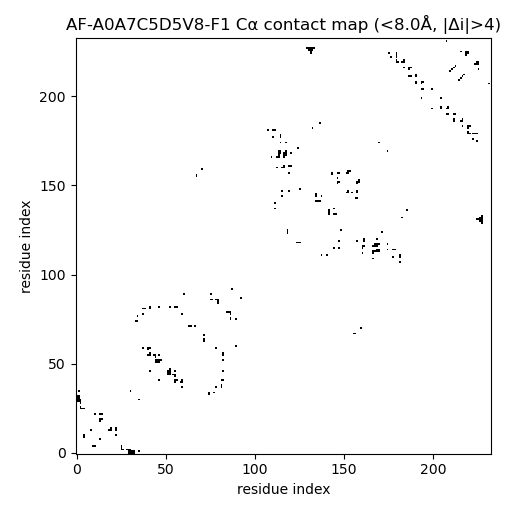91 ? 11.755 -1.113 -19.751 1.00 90.19 191 LEU A N 1
ATOM 1470 C CA . LEU A 1 191 ? 12.792 -0.778 -20.721 1.00 90.19 191 LEU A CA 1
ATOM 1471 C C . LEU A 1 191 ? 14.076 -1.569 -20.460 1.00 90.19 191 LEU A C 1
ATOM 1473 O O . LEU A 1 191 ? 14.640 -2.127 -21.399 1.00 90.19 191 LEU A O 1
ATOM 1477 N N . LYS A 1 192 ? 14.523 -1.652 -19.199 1.00 91.06 192 LYS A N 1
ATOM 1478 C CA . LYS A 1 192 ? 15.695 -2.460 -18.824 1.00 91.06 192 LYS A CA 1
ATOM 1479 C C . LYS A 1 192 ? 15.494 -3.932 -19.185 1.00 91.06 192 LYS A C 1
ATOM 1481 O O . LYS A 1 192 ? 16.376 -4.517 -19.809 1.00 91.06 192 LYS A O 1
ATOM 1486 N N . ASN A 1 193 ? 14.324 -4.490 -18.876 1.00 89.94 193 ASN A N 1
ATOM 1487 C CA . ASN A 1 193 ? 13.998 -5.887 -19.166 1.00 89.94 193 ASN A CA 1
ATOM 1488 C C . ASN A 1 193 ? 13.969 -6.162 -20.674 1.00 89.94 193 ASN A C 1
ATOM 1490 O O . ASN A 1 193 ? 14.635 -7.079 -21.138 1.00 89.94 193 ASN A O 1
ATOM 1494 N N . VAL A 1 194 ? 13.295 -5.318 -21.463 1.00 89.56 194 VAL A N 1
ATOM 1495 C CA . VAL A 1 194 ? 13.244 -5.447 -22.930 1.00 89.56 194 VAL A CA 1
ATOM 1496 C C . VAL A 1 194 ? 14.640 -5.352 -23.549 1.00 89.56 194 VAL A C 1
ATOM 1498 O O . VAL A 1 194 ? 14.953 -6.076 -24.494 1.00 89.56 194 VAL A O 1
ATOM 1501 N N . VAL A 1 195 ? 15.500 -4.463 -23.040 1.00 88.62 195 VAL A N 1
ATOM 1502 C CA . VAL A 1 195 ? 16.884 -4.325 -23.518 1.00 88.62 195 VAL A CA 1
ATOM 1503 C C . VAL A 1 195 ? 17.716 -5.566 -23.184 1.00 88.62 195 VAL A C 1
ATOM 1505 O O . VAL A 1 195 ? 18.483 -6.008 -24.042 1.00 88.62 195 VAL A O 1
ATOM 1508 N N . ALA A 1 196 ? 17.549 -6.146 -21.995 1.00 89.81 196 ALA A N 1
ATOM 1509 C CA . ALA A 1 196 ? 18.279 -7.334 -21.555 1.00 89.81 196 ALA A CA 1
ATOM 1510 C C . ALA A 1 196 ? 17.783 -8.637 -22.208 1.00 89.81 196 ALA A C 1
ATOM 1512 O O . ALA A 1 196 ? 18.570 -9.559 -22.407 1.00 89.81 196 ALA A O 1
ATOM 1513 N N . ASP A 1 197 ? 16.505 -8.709 -22.580 1.00 88.38 197 ASP A N 1
ATOM 1514 C CA . ASP A 1 197 ? 15.887 -9.920 -23.114 1.00 88.38 197 ASP A CA 1
ATOM 1515 C C . ASP A 1 197 ? 16.372 -10.230 -24.543 1.00 88.38 197 ASP A C 1
ATOM 1517 O O . ASP A 1 197 ? 16.227 -9.423 -25.472 1.00 88.38 197 ASP A O 1
ATOM 1521 N N . THR A 1 198 ? 16.981 -11.402 -24.719 1.00 88.88 198 THR A N 1
ATOM 1522 C CA . THR A 1 198 ? 17.509 -11.903 -25.997 1.00 88.88 198 THR A CA 1
ATOM 1523 C C . THR A 1 198 ? 16.488 -12.712 -26.797 1.00 88.88 198 THR A C 1
ATOM 1525 O O . THR A 1 198 ? 16.732 -12.990 -27.969 1.00 88.88 198 THR A O 1
ATOM 1528 N N . SER A 1 199 ? 15.343 -13.061 -26.202 1.00 90.12 199 SER A N 1
ATOM 1529 C CA . SER A 1 199 ? 14.279 -13.847 -26.835 1.00 90.12 199 SER A CA 1
ATOM 1530 C C . SER A 1 199 ? 13.344 -13.009 -27.717 1.00 90.12 199 SER A C 1
ATOM 1532 O O . SER A 1 199 ? 12.671 -13.542 -28.600 1.00 90.12 199 SER A O 1
ATOM 1534 N N . ILE A 1 200 ? 13.313 -11.686 -27.519 1.00 86.75 200 ILE A N 1
ATOM 1535 C CA . ILE A 1 200 ? 12.414 -10.784 -28.247 1.00 86.75 200 ILE A CA 1
ATOM 1536 C C . ILE A 1 200 ? 12.935 -10.546 -29.678 1.00 86.75 200 ILE A C 1
ATOM 1538 O O . ILE A 1 200 ? 14.069 -10.085 -29.847 1.00 86.75 200 ILE A O 1
ATOM 1542 N N . PRO A 1 201 ? 12.100 -10.736 -30.723 1.00 92.25 201 PRO A N 1
ATOM 1543 C CA . PRO A 1 201 ? 12.466 -10.400 -32.096 1.00 92.25 201 PRO A CA 1
ATOM 1544 C C . PRO A 1 201 ? 12.908 -8.939 -32.243 1.00 92.25 201 PRO A C 1
ATOM 1546 O O . PRO A 1 201 ? 12.263 -8.030 -31.716 1.00 92.25 201 PRO A O 1
ATOM 1549 N N . PHE A 1 202 ? 13.965 -8.697 -33.025 1.00 88.25 202 PHE A N 1
ATOM 1550 C CA . PHE A 1 202 ? 14.592 -7.374 -33.168 1.00 88.25 202 PHE A CA 1
ATOM 1551 C C . PHE A 1 202 ? 13.597 -6.247 -33.493 1.00 88.25 202 PHE A C 1
ATOM 1553 O O . PHE A 1 202 ? 13.647 -5.184 -32.875 1.00 88.25 202 PHE A O 1
ATOM 1560 N N . ALA A 1 203 ? 12.658 -6.484 -34.416 1.00 88.31 203 ALA A N 1
ATOM 1561 C CA . ALA A 1 203 ? 11.646 -5.497 -34.795 1.00 88.31 203 ALA A CA 1
ATOM 1562 C C . ALA A 1 203 ? 10.732 -5.112 -33.614 1.00 88.31 203 ALA A C 1
ATOM 1564 O O . ALA A 1 203 ? 10.538 -3.924 -33.348 1.00 88.31 203 ALA A O 1
ATOM 1565 N N . LYS A 1 204 ? 10.238 -6.104 -32.856 1.00 88.75 204 LYS A N 1
ATOM 1566 C CA . LYS A 1 204 ? 9.402 -5.886 -31.663 1.00 88.75 204 LYS A CA 1
ATOM 1567 C C . LYS A 1 204 ? 10.200 -5.184 -30.560 1.00 88.75 204 LYS A C 1
ATOM 1569 O O . LYS A 1 204 ? 9.719 -4.223 -29.967 1.00 88.75 204 LYS A O 1
ATOM 1574 N N . LYS A 1 205 ? 11.450 -5.598 -30.342 1.00 90.25 205 LYS A N 1
ATOM 1575 C CA . LYS A 1 205 ? 12.362 -4.986 -29.365 1.00 90.25 205 LYS A CA 1
ATOM 1576 C C . LYS A 1 205 ? 12.633 -3.511 -29.676 1.00 90.25 205 LYS A C 1
ATOM 1578 O O . LYS A 1 205 ? 12.503 -2.664 -28.795 1.00 90.25 205 LYS A O 1
ATOM 1583 N N . SER A 1 206 ? 12.955 -3.189 -30.930 1.00 89.38 206 SER A N 1
ATOM 1584 C CA . SER A 1 206 ? 13.199 -1.813 -31.381 1.00 89.38 206 SER A CA 1
ATOM 1585 C C . SER A 1 206 ? 11.959 -0.927 -31.220 1.00 89.38 206 SER A C 1
ATOM 1587 O O . SER A 1 206 ? 12.058 0.190 -30.704 1.00 89.38 206 SER A O 1
ATOM 1589 N N . PHE A 1 207 ? 10.782 -1.450 -31.582 1.00 91.94 207 PHE A N 1
ATOM 1590 C CA . PHE A 1 207 ? 9.507 -0.761 -31.396 1.00 91.94 207 PHE A CA 1
ATOM 1591 C C . PHE A 1 207 ? 9.237 -0.438 -29.919 1.00 91.94 207 PHE A C 1
ATOM 1593 O O . PHE A 1 207 ? 9.019 0.727 -29.591 1.00 91.94 207 PHE A O 1
ATOM 1600 N N . LEU A 1 208 ? 9.324 -1.432 -29.026 1.00 89.50 208 LEU A N 1
ATOM 1601 C CA . LEU A 1 208 ? 9.084 -1.259 -27.587 1.00 89.50 208 LEU A CA 1
ATOM 1602 C C . LEU A 1 208 ? 10.050 -0.246 -26.963 1.00 89.50 208 LEU A C 1
ATOM 1604 O O . LEU A 1 208 ? 9.623 0.659 -26.247 1.00 89.50 208 LEU A O 1
ATOM 1608 N N . ILE A 1 209 ? 11.345 -0.349 -27.278 1.00 91.00 209 ILE A N 1
ATOM 1609 C CA . ILE A 1 209 ? 12.364 0.589 -26.787 1.00 91.00 209 ILE A CA 1
ATOM 1610 C C . ILE A 1 209 ? 12.039 2.015 -27.233 1.00 91.00 209 ILE A C 1
ATOM 1612 O O . ILE A 1 209 ? 12.081 2.935 -26.416 1.00 91.00 209 ILE A O 1
ATOM 1616 N N . ARG A 1 210 ? 11.700 2.214 -28.514 1.00 92.06 210 ARG A N 1
ATOM 1617 C CA . ARG A 1 210 ? 11.354 3.538 -29.042 1.00 92.06 210 ARG A CA 1
ATOM 1618 C C . ARG A 1 210 ? 10.082 4.072 -28.387 1.00 92.06 210 ARG A C 1
ATOM 1620 O O . ARG A 1 210 ? 10.086 5.195 -27.898 1.00 92.06 210 ARG A O 1
ATOM 1627 N N . LYS A 1 211 ? 9.027 3.263 -28.309 1.00 91.06 211 LYS A N 1
ATOM 1628 C CA . LYS A 1 211 ? 7.749 3.641 -27.694 1.00 91.06 211 LYS A CA 1
ATOM 1629 C C . LYS A 1 211 ? 7.936 4.067 -26.233 1.00 91.06 211 LYS A C 1
ATOM 1631 O O . LYS A 1 211 ? 7.498 5.145 -25.844 1.00 91.06 211 LYS A O 1
ATOM 1636 N N . ILE A 1 212 ? 8.675 3.294 -25.440 1.00 90.75 212 ILE A N 1
ATOM 1637 C CA . ILE A 1 212 ? 8.917 3.627 -24.031 1.00 90.75 212 ILE A CA 1
ATOM 1638 C C . ILE A 1 212 ? 9.812 4.870 -23.892 1.00 90.75 212 ILE A C 1
ATOM 1640 O O . ILE A 1 212 ? 9.458 5.817 -23.187 1.00 90.75 212 ILE A O 1
ATOM 1644 N N . LYS A 1 213 ? 10.960 4.899 -24.583 1.00 90.88 213 LYS A N 1
ATOM 1645 C CA . LYS A 1 213 ? 11.993 5.931 -24.396 1.00 90.88 213 LYS A CA 1
ATOM 1646 C C . LYS A 1 213 ? 11.641 7.274 -25.037 1.00 90.88 213 LYS A C 1
ATOM 1648 O O . LYS A 1 213 ? 12.062 8.306 -24.520 1.00 90.88 213 LYS A O 1
ATOM 1653 N N . THR A 1 214 ? 10.929 7.277 -26.166 1.00 89.38 214 THR A N 1
ATOM 1654 C CA . THR A 1 214 ? 10.688 8.497 -26.959 1.00 89.38 214 THR A CA 1
ATOM 1655 C C . THR A 1 214 ? 9.267 9.033 -26.858 1.00 89.38 214 THR A C 1
ATOM 1657 O O . THR A 1 214 ? 9.061 10.191 -27.201 1.00 89.38 214 THR A O 1
ATOM 1660 N N . ASP A 1 215 ? 8.297 8.221 -26.436 1.00 88.88 215 ASP A N 1
ATOM 1661 C CA . ASP A 1 215 ? 6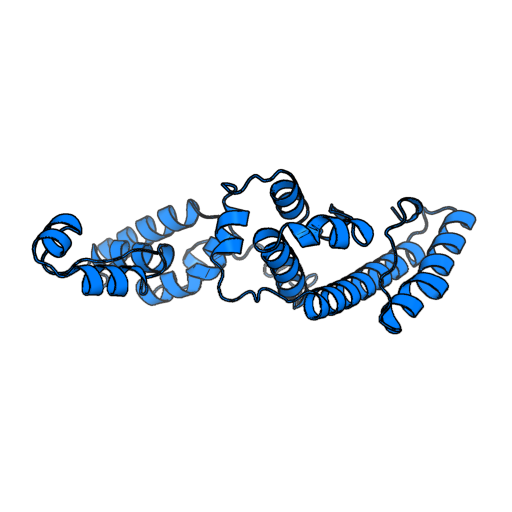.888 8.626 -26.350 1.00 88.88 215 ASP A CA 1
ATOM 1662 C C . ASP A 1 215 ? 6.416 8.647 -24.889 1.00 88.88 215 ASP A C 1
ATOM 1664 O O . ASP A 1 215 ? 6.121 9.715 -24.353 1.00 88.88 215 ASP A O 1
ATOM 1668 N N . ILE A 1 216 ? 6.448 7.500 -24.201 1.00 89.88 216 ILE A N 1
ATOM 1669 C CA . ILE A 1 216 ? 5.825 7.354 -22.876 1.00 89.88 216 ILE A CA 1
ATOM 1670 C C . ILE A 1 216 ? 6.580 8.117 -21.779 1.00 89.88 216 ILE A C 1
ATOM 1672 O O . ILE A 1 216 ? 6.012 8.997 -21.134 1.00 89.88 216 ILE A O 1
ATOM 1676 N N . ILE A 1 217 ? 7.869 7.821 -21.570 1.00 90.00 217 ILE A N 1
ATOM 1677 C CA . ILE A 1 217 ? 8.654 8.440 -20.487 1.00 90.00 217 ILE A CA 1
ATOM 1678 C C . ILE A 1 217 ? 8.717 9.975 -20.619 1.00 90.00 217 ILE A C 1
ATOM 1680 O O . ILE A 1 217 ? 8.537 10.652 -19.606 1.00 90.00 217 ILE A O 1
ATOM 1684 N N . PRO A 1 218 ? 8.953 10.568 -21.809 1.00 91.75 218 PRO A N 1
ATOM 1685 C CA . PRO A 1 218 ? 8.962 12.022 -21.955 1.00 91.75 218 PRO A CA 1
ATOM 1686 C C . PRO A 1 218 ? 7.627 12.686 -21.60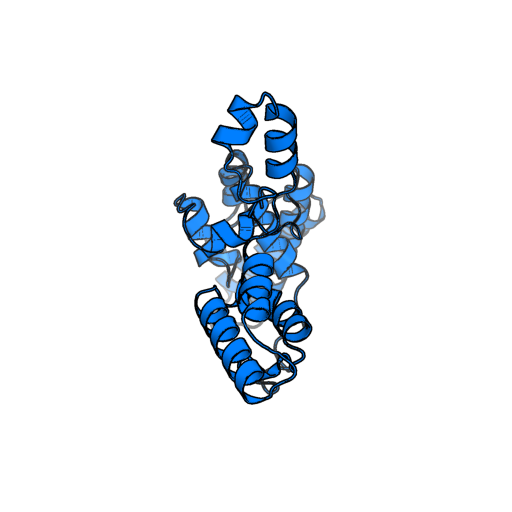2 1.00 91.75 218 PRO A C 1
ATOM 1688 O O . PRO A 1 218 ? 7.643 13.707 -20.922 1.00 91.75 218 PRO A O 1
ATOM 1691 N N . LYS A 1 219 ? 6.488 12.108 -22.014 1.00 90.75 219 LYS A N 1
ATOM 1692 C CA . LYS A 1 219 ? 5.148 12.613 -21.663 1.00 90.75 219 LYS A CA 1
ATOM 1693 C C . LYS A 1 219 ? 4.915 12.577 -20.155 1.00 90.75 219 LYS A C 1
ATOM 1695 O O . LYS A 1 219 ? 4.611 13.610 -19.560 1.00 90.75 219 LYS A O 1
ATOM 1700 N N . LEU A 1 220 ? 5.211 11.437 -19.526 1.00 89.94 220 LEU A N 1
ATOM 1701 C CA . LEU A 1 220 ? 5.123 11.292 -18.073 1.00 89.94 220 LEU A CA 1
ATOM 1702 C C . LEU A 1 220 ? 6.030 12.296 -17.348 1.00 89.94 220 LEU A C 1
ATOM 1704 O O . LEU A 1 220 ? 5.623 12.893 -16.363 1.00 89.94 220 LEU A O 1
ATOM 1708 N N . LYS A 1 221 ? 7.243 12.567 -17.839 1.00 86.94 221 LYS A N 1
ATOM 1709 C CA . LYS A 1 221 ? 8.133 13.570 -17.225 1.00 86.94 221 LYS A CA 1
ATOM 1710 C C . LYS A 1 221 ? 7.650 15.015 -17.385 1.00 86.94 221 LYS A C 1
ATOM 1712 O O . LYS A 1 221 ? 8.035 15.853 -16.576 1.00 86.94 221 LYS A O 1
ATOM 1717 N N . ARG A 1 222 ? 6.818 15.312 -18.388 1.00 88.12 222 ARG A N 1
ATOM 1718 C CA . ARG A 1 222 ? 6.186 16.631 -18.575 1.00 88.12 222 ARG A CA 1
ATOM 1719 C C . ARG A 1 222 ? 4.923 16.835 -17.738 1.00 88.12 222 ARG A C 1
ATOM 1721 O O . ARG A 1 222 ? 4.400 17.942 -17.729 1.00 88.12 222 ARG A O 1
ATOM 1728 N N . GLY A 1 223 ? 4.454 15.807 -17.030 1.00 83.19 223 GLY A N 1
ATOM 1729 C CA . GLY A 1 223 ? 3.217 15.872 -16.248 1.00 83.19 223 GLY A CA 1
ATOM 1730 C C . GLY A 1 223 ? 2.003 15.245 -16.934 1.00 83.19 223 GLY A C 1
ATOM 1731 O O . GLY A 1 223 ? 0.937 15.213 -16.335 1.00 83.19 223 GLY A O 1
ATOM 1732 N N . GLU A 1 224 ? 2.149 14.724 -18.153 1.00 86.69 224 GLU A N 1
ATOM 1733 C CA . GLU A 1 224 ? 1.050 14.124 -18.911 1.00 86.69 224 GLU A CA 1
ATOM 1734 C C . GLU A 1 224 ? 0.899 12.640 -18.546 1.00 86.69 224 GLU A C 1
ATOM 1736 O O . GLU A 1 224 ? 1.881 11.894 -18.571 1.00 86.69 224 GLU A O 1
ATOM 1741 N N . LEU A 1 225 ? -0.324 12.185 -18.263 1.00 85.25 225 LEU A N 1
ATOM 1742 C CA . LEU A 1 225 ? -0.623 10.754 -18.216 1.00 85.25 225 LEU A CA 1
ATOM 1743 C C . LEU A 1 225 ? -0.788 10.212 -19.640 1.00 85.25 225 LEU A C 1
ATOM 1745 O O . LEU A 1 225 ? -1.295 10.894 -20.531 1.00 85.25 225 LEU A O 1
ATOM 1749 N N . VAL A 1 226 ? -0.340 8.979 -19.858 1.00 84.19 226 VAL A N 1
ATOM 1750 C CA . VAL A 1 226 ? -0.416 8.308 -21.159 1.00 84.19 226 VAL A CA 1
ATOM 1751 C C . VAL A 1 226 ? -1.433 7.188 -21.049 1.00 84.19 226 VAL A C 1
ATOM 1753 O O . VAL A 1 226 ? -1.389 6.426 -20.084 1.00 84.19 226 VAL A O 1
ATOM 1756 N N . THR A 1 227 ? -2.331 7.090 -22.027 1.00 82.75 227 THR A N 1
ATOM 1757 C CA . THR A 1 227 ? -3.291 5.990 -22.082 1.00 82.75 227 THR A CA 1
ATOM 1758 C C . THR A 1 227 ? -2.567 4.656 -22.171 1.00 82.75 227 THR A C 1
ATOM 1760 O O . THR A 1 227 ? -1.544 4.525 -22.854 1.00 82.75 227 THR A O 1
ATOM 1763 N N . PHE A 1 228 ? -3.098 3.667 -21.463 1.00 80.38 228 PHE A N 1
ATOM 1764 C CA . PHE A 1 228 ? -2.579 2.317 -21.513 1.00 80.38 228 PHE A CA 1
ATOM 1765 C C . PHE A 1 228 ? -2.699 1.752 -22.937 1.00 80.38 228 PHE A C 1
ATOM 1767 O O . PHE A 1 228 ? -3.698 1.959 -23.624 1.00 80.38 228 PHE A O 1
ATOM 1774 N N . ASP A 1 229 ? -1.649 1.068 -23.392 1.00 75.88 229 ASP A N 1
ATOM 1775 C CA . ASP A 1 229 ? -1.569 0.460 -24.720 1.00 75.88 229 ASP A CA 1
ATOM 1776 C C . ASP A 1 229 ? -1.274 -1.032 -24.548 1.00 75.88 229 ASP A C 1
ATOM 1778 O O . ASP A 1 229 ? -0.186 -1.414 -24.107 1.00 75.88 229 ASP A O 1
ATOM 1782 N N . GLU A 1 230 ? -2.246 -1.877 -24.898 1.00 71.75 230 GLU A N 1
ATOM 1783 C CA . GLU A 1 230 ? -2.148 -3.334 -24.771 1.00 71.75 230 GLU A CA 1
ATOM 1784 C C . GLU A 1 230 ? -0.974 -3.922 -25.567 1.00 71.75 230 GLU A C 1
ATOM 1786 O O . GLU A 1 230 ? -0.416 -4.949 -25.187 1.00 71.75 230 GLU A O 1
ATOM 1791 N N . ASN A 1 231 ? -0.514 -3.244 -26.626 1.00 70.75 231 ASN A N 1
ATOM 1792 C CA . ASN A 1 231 ? 0.640 -3.689 -27.416 1.00 70.75 231 ASN A CA 1
ATOM 1793 C C . ASN A 1 231 ? 1.961 -3.630 -26.637 1.00 70.75 231 ASN A C 1
ATOM 1795 O O . ASN A 1 231 ? 2.995 -4.106 -27.117 1.00 70.75 231 ASN A O 1
ATOM 1799 N N . LEU A 1 232 ? 1.951 -2.998 -25.461 1.00 66.81 232 LEU A N 1
ATOM 1800 C CA . LEU A 1 232 ? 3.089 -2.964 -24.562 1.00 66.81 232 LEU A CA 1
ATOM 1801 C C . LEU A 1 232 ? 3.174 -4.219 -23.699 1.00 66.81 232 LEU A C 1
ATOM 1803 O O . LEU A 1 232 ? 4.247 -4.438 -23.149 1.00 66.81 232 LEU A O 1
ATOM 1807 N N . ILE A 1 233 ? 2.100 -4.994 -23.534 1.00 57.72 233 ILE A N 1
ATOM 1808 C CA . ILE A 1 233 ? 2.063 -6.207 -22.702 1.00 57.72 233 ILE A CA 1
ATOM 1809 C C . ILE A 1 233 ? 2.955 -7.305 -23.301 1.00 57.72 233 ILE A C 1
ATOM 1811 O O . ILE A 1 233 ? 2.894 -7.570 -24.527 1.00 57.72 233 ILE A O 1
#

Mean predicted aligned error: 16.08 Å

Foldseek 3Di:
DAFDDPPPDDPVNCVVVVVPVVVVVSVVVHDDPLLVVLLVLLVVFDLVDPVSLVVSLVVNLVVLVVADPVVSVVCLVVSCVSSVHDSCVSDDPPDPPCVVPDPPPDPLLLLLLLLLLLCLVVVVCVVVLLQQDDLCLSPVCSVVSVCSVVVVCVPRVNVVSNPPPVRDRDDPLRSLLSSLVSQLVSLVVLLVVLVPDPPDPPVLSVVSNCCSVPPQNVCSVVSHGDTDDPSND

Radius of gyration: 23.77 Å; Cα contacts (8 Å, |Δi|>4): 183; chains: 1; bounding box: 53×37×70 Å

Sequence (233 aa):
GVVLFPDGQDPADLIANGQSEKVAALLRDAKPLIPFVIEKISEGYDLNDPRAKEAAFGAVKQFLEGLSQIIKDAYIPLASTVLGVAPAMFGRQANMSQARESISMPKDDVAQLSILKTLLEQPALIDTVLNVVDVRMFGQYEALFSALLKGEKEHPQLVGLSVDDTLQVMDEEELKNVLRNFLIKHYDMKLKNVVADTSIPFAKKSFLIRKIKTDIIPKLKRGELVTFDENLI

Nearest PDB structures (foldseek):
  4ehs-assembly1_B  TM=9.333E-01  e=1.636E-05  Helicobacter pylori 26695
  4u3g-assembly1_A  TM=3.640E-01  e=1.730E+00  Escherichia coli CFT073
  3uoi-assembly2_g  TM=3.189E-01  e=6.060E+00  Mycobacterium tuberculosis
  3uoi-assembly2_i  TM=2.710E-01  e=6.359E+00  Mycobacterium tuberculosis